Protein AF-A0A9P8XSR0-F1 (afdb_monomer_lite)

pLDDT: mean 80.83, std 19.17, range [31.14, 98.25]

InterPro 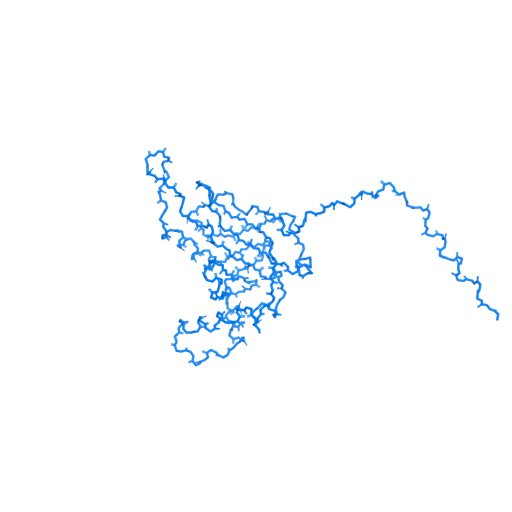domains:
  IPR007855 RNA-dependent RNA polymerase [PTHR23079] (120-205)
  IPR057596 RDRP, core domain [PF05183] (101-205)

Foldseek 3Di:
DDDPPPVPVVPPPPPPDPPVPPDPPPPPPDQQPDKDFQWFADDLPDQAAAGEDPPDDDLVVCQVQQKAWEWEFADDQQGTTIMIGIDHDDDFLLRVVDGRPQKYKYADLHPDFHPDPPCPDPVDDRDDPVSSVVSVVSCQVRAHHYNNFGWHFQAAAPVCVVRRMGMTGRDDPVVSVVSLCVSDPCVPPPDPVSSRNVSNNRRDHDD

Sequence (207 aa):
MTLRDEKSRRKVIRDHYPQSLFKAPIKMPKLGSLEFTLKDSLSLDDREWIFELEGLPSEQMLNEEKLVKSIALVTRETNQRMVLRFVTQEATRATGVHPLDKFIMLSVADFRPPPGLKSELTGTRPSTFWEHTDYVVRLLRAGVTLQGESYHFYGHSNSQLKSRTCFMFEASKDDISKMVESLGDFTKMKTVAKKAKRIGLLFSAAG

Secondary structure (DSSP, 8-state):
----SSSSTTSSSSSSS-GGG------PPPGGG-EEEEESS--TT----EE--SSPPPHHHHHHTTEEEEEEEEEETTEEEEEEEEEE----TTTTTS-GGGEEEEEEEE--PPTT--TTSSS-PPPPHHHHHHHHHHHHHH-EEETTEEEEEEE--HHHHHHTEEEEEES-HHHHHHHHHHTS--TT--SHHHHHHHHHTTSSPP-

Organism: NCBI:txid1682393

Radius of gyration: 24.13 Å; chains: 1; bounding box: 77×30×80 Å

Structure (mmCIF, N/CA/C/O backbone):
data_AF-A0A9P8XSR0-F1
#
_entry.id   AF-A0A9P8XSR0-F1
#
loop_
_atom_site.group_PDB
_atom_site.id
_atom_site.type_symbol
_atom_site.label_atom_id
_atom_site.label_alt_id
_atom_site.label_comp_id
_atom_site.label_asym_id
_atom_site.label_entity_id
_atom_site.label_seq_id
_atom_site.pdbx_PDB_ins_code
_atom_site.Cartn_x
_atom_site.Cartn_y
_atom_site.Cartn_z
_atom_site.occupancy
_atom_site.B_iso_or_equiv
_atom_site.auth_seq_id
_atom_site.auth_comp_id
_atom_site.auth_asym_id
_atom_site.auth_atom_id
_atom_site.pdbx_PDB_model_num
ATOM 1 N N . MET A 1 1 ? -51.933 4.628 -47.331 1.00 45.41 1 MET A N 1
ATOM 2 C CA . MET A 1 1 ? -52.788 5.002 -46.186 1.00 45.41 1 MET A CA 1
ATOM 3 C C . MET A 1 1 ? -52.556 3.979 -45.088 1.00 45.41 1 MET A C 1
ATOM 5 O O . MET A 1 1 ? -53.143 2.921 -45.203 1.00 45.41 1 MET A O 1
ATOM 9 N N . THR A 1 2 ? -51.682 4.262 -44.109 1.00 44.94 2 THR A N 1
ATOM 10 C CA . THR A 1 2 ? -51.584 3.542 -42.812 1.00 44.94 2 THR A CA 1
ATOM 11 C C . THR A 1 2 ? -50.437 4.113 -41.959 1.00 44.94 2 THR A C 1
ATOM 13 O O . THR A 1 2 ? -49.281 3.748 -42.113 1.00 44.94 2 THR A O 1
ATOM 16 N N . LEU A 1 3 ? -50.774 5.030 -41.045 1.00 45.62 3 LEU A N 1
ATOM 17 C CA . LEU A 1 3 ? -49.918 5.550 -39.959 1.00 45.62 3 LEU A CA 1
ATOM 18 C C . LEU A 1 3 ? -50.762 5.705 -38.673 1.00 45.62 3 LEU A C 1
ATOM 20 O O . LEU A 1 3 ? -50.708 6.724 -37.985 1.00 45.62 3 LEU A O 1
ATOM 24 N N . ARG A 1 4 ? -51.635 4.729 -38.378 1.00 48.94 4 ARG A N 1
ATOM 25 C CA . ARG A 1 4 ? -52.551 4.800 -37.220 1.00 48.94 4 ARG A CA 1
ATOM 26 C C . ARG A 1 4 ? -52.525 3.622 -36.245 1.00 48.94 4 ARG A C 1
ATOM 28 O O . ARG A 1 4 ? -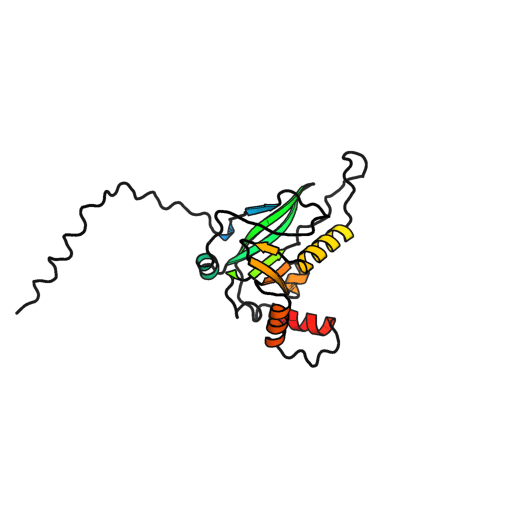53.208 3.727 -35.235 1.00 48.94 4 ARG A O 1
ATOM 35 N N . ASP A 1 5 ? -51.700 2.593 -36.444 1.00 53.56 5 ASP A N 1
ATOM 36 C CA . ASP A 1 5 ? -51.790 1.375 -35.612 1.00 53.56 5 ASP A CA 1
ATOM 37 C C . ASP A 1 5 ? -50.686 1.150 -34.564 1.00 53.56 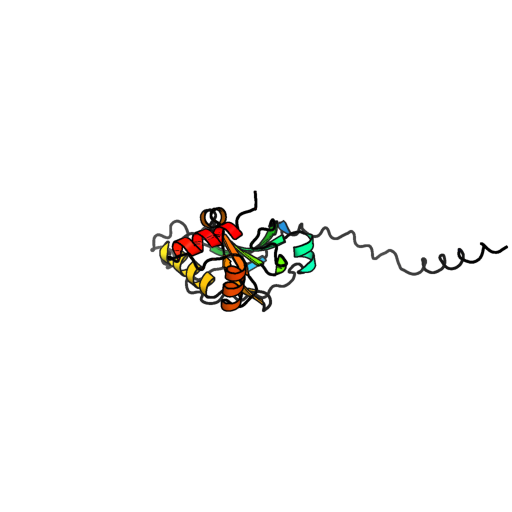5 ASP A C 1
ATOM 39 O O . ASP A 1 5 ? -50.808 0.270 -33.718 1.00 53.56 5 ASP A O 1
ATOM 43 N N . GLU A 1 6 ? -49.632 1.969 -34.503 1.00 40.69 6 GLU A N 1
ATOM 44 C CA . GLU A 1 6 ? -48.519 1.693 -33.570 1.00 40.69 6 GLU A CA 1
ATOM 45 C C . GLU A 1 6 ? -48.618 2.424 -32.217 1.00 40.69 6 GLU A C 1
ATOM 47 O O . GLU A 1 6 ? -47.967 2.056 -31.237 1.00 40.69 6 GLU A O 1
ATOM 52 N N . LYS A 1 7 ? -49.488 3.438 -32.108 1.00 44.56 7 LYS A N 1
ATOM 53 C CA . LYS A 1 7 ? -49.659 4.226 -30.871 1.00 44.56 7 LYS A CA 1
ATOM 54 C C . LYS A 1 7 ? -50.539 3.556 -29.810 1.00 44.56 7 LYS A C 1
ATOM 56 O O . LYS A 1 7 ? -50.514 3.992 -28.662 1.00 44.56 7 LYS A O 1
ATOM 61 N N . SER A 1 8 ? -51.269 2.494 -30.157 1.00 44.09 8 SER A N 1
ATOM 62 C CA . SER A 1 8 ? -52.215 1.843 -29.236 1.00 44.09 8 SER A CA 1
ATOM 63 C C . SER A 1 8 ? -51.586 0.735 -28.373 1.00 44.09 8 SER A C 1
ATOM 65 O O . SER A 1 8 ? -52.102 0.408 -27.310 1.00 44.09 8 SER A O 1
ATOM 67 N N . ARG A 1 9 ? -50.412 0.199 -28.747 1.00 44.22 9 ARG A N 1
ATOM 68 C CA . ARG A 1 9 ? -49.735 -0.868 -27.975 1.00 44.22 9 ARG A CA 1
ATOM 69 C C . ARG A 1 9 ? -48.805 -0.377 -26.862 1.00 44.22 9 ARG A C 1
ATOM 71 O O . ARG A 1 9 ? -48.438 -1.161 -25.995 1.00 44.22 9 ARG A O 1
ATOM 78 N N . ARG A 1 10 ? -48.454 0.914 -26.822 1.00 44.56 10 ARG A N 1
ATOM 79 C CA . ARG A 1 10 ? -47.583 1.484 -25.768 1.00 44.56 10 ARG A CA 1
ATOM 80 C C . ARG A 1 10 ? -48.328 1.999 -24.532 1.00 44.56 10 ARG A C 1
ATOM 82 O O . ARG A 1 10 ? -47.690 2.531 -23.630 1.00 44.56 10 ARG A O 1
ATOM 89 N N . LYS A 1 11 ? -49.656 1.851 -24.468 1.00 42.72 11 LYS A N 1
ATOM 90 C CA . LYS A 1 11 ? -50.478 2.435 -23.393 1.00 42.72 11 LYS A CA 1
ATOM 91 C C . LYS A 1 11 ? -51.052 1.429 -22.384 1.00 42.72 11 LYS A C 1
ATOM 93 O O . LYS A 1 11 ? -51.821 1.842 -21.533 1.00 42.72 11 LYS A O 1
ATOM 98 N N . VAL A 1 12 ? -50.678 0.146 -22.445 1.00 42.91 12 VAL A N 1
ATOM 99 C CA . VAL A 1 12 ? -51.285 -0.904 -21.589 1.00 42.91 12 VAL A CA 1
ATOM 100 C C . VAL A 1 12 ? -50.290 -1.559 -20.611 1.00 42.91 12 VAL A C 1
ATOM 102 O O . VAL A 1 12 ? -50.676 -2.386 -19.799 1.00 42.91 12 VAL A O 1
ATOM 105 N N . ILE A 1 13 ? -49.019 -1.140 -20.586 1.00 41.91 13 ILE A N 1
ATOM 106 C CA . ILE A 1 13 ? -48.029 -1.624 -19.599 1.00 41.91 13 ILE A CA 1
ATOM 107 C C . ILE A 1 13 ? -47.564 -0.459 -18.719 1.00 41.91 13 ILE A C 1
ATOM 109 O O . ILE A 1 13 ? -46.385 -0.118 -18.678 1.00 41.91 13 ILE A O 1
ATOM 113 N N . ARG A 1 14 ? -48.504 0.243 -18.077 1.00 39.69 14 ARG A N 1
ATOM 114 C CA . ARG A 1 14 ? -48.149 1.296 -17.108 1.00 39.69 14 ARG A CA 1
ATOM 115 C C . ARG A 1 14 ? -48.979 1.354 -15.829 1.00 39.69 14 ARG A C 1
ATOM 117 O O . ARG A 1 14 ? -48.589 2.098 -14.939 1.00 39.69 14 ARG A O 1
ATOM 124 N N . ASP A 1 15 ? -50.006 0.518 -15.678 1.00 40.28 15 ASP A N 1
ATOM 125 C CA . ASP A 1 15 ? -50.994 0.726 -14.607 1.00 40.28 15 ASP A CA 1
ATOM 126 C C . ASP A 1 15 ? -51.053 -0.361 -13.523 1.00 40.28 15 ASP A C 1
ATOM 128 O O . ASP A 1 15 ? -51.973 -0.349 -12.718 1.00 40.28 15 ASP A O 1
ATOM 132 N N . HIS A 1 16 ? -50.090 -1.285 -13.432 1.00 43.50 16 HIS A N 1
ATOM 133 C CA . HIS A 1 16 ? -50.094 -2.308 -12.368 1.00 43.50 16 HIS A CA 1
ATOM 134 C C . HIS A 1 16 ? -48.721 -2.510 -11.713 1.00 43.50 16 HIS A C 1
ATOM 136 O O . HIS A 1 16 ? -48.218 -3.626 -11.611 1.00 43.50 16 HIS A O 1
ATOM 142 N N . TYR A 1 17 ? -48.112 -1.423 -11.234 1.00 31.14 17 TYR A N 1
ATOM 143 C CA . TYR A 1 17 ? -47.080 -1.524 -10.201 1.00 31.14 17 TYR A CA 1
ATOM 144 C C . TYR A 1 17 ? -47.350 -0.477 -9.113 1.00 31.14 17 TYR A C 1
ATOM 146 O O . TYR A 1 17 ? -47.412 0.714 -9.429 1.00 31.14 17 TYR A O 1
ATOM 154 N N . PRO A 1 18 ? -47.560 -0.876 -7.847 1.00 35.50 18 PRO A N 1
ATOM 155 C CA . PRO A 1 18 ? -47.831 0.074 -6.778 1.00 35.50 18 PRO A CA 1
ATOM 156 C C . PRO A 1 18 ? -46.629 1.011 -6.593 1.00 35.50 18 PRO A C 1
ATOM 158 O O . PRO A 1 18 ? -45.509 0.575 -6.333 1.00 35.50 18 PRO A O 1
ATOM 161 N N . GLN A 1 19 ? -46.867 2.320 -6.717 1.00 43.00 19 GLN A N 1
ATOM 162 C CA . GLN A 1 19 ? -45.854 3.378 -6.580 1.00 43.00 19 GLN A CA 1
ATOM 163 C C . GLN A 1 19 ? -45.335 3.567 -5.137 1.00 43.00 19 GLN A C 1
ATOM 165 O O . GLN A 1 19 ? -44.549 4.475 -4.876 1.00 43.00 19 GLN A O 1
ATOM 170 N N . SER A 1 20 ? -45.719 2.711 -4.187 1.00 41.12 20 SER A N 1
ATOM 171 C CA . SER A 1 20 ? -45.364 2.822 -2.765 1.00 41.12 20 SER A CA 1
ATOM 172 C C . SER A 1 20 ? -43.999 2.221 -2.386 1.00 41.12 20 SER A C 1
ATOM 174 O O . SER A 1 20 ? -43.691 2.105 -1.202 1.00 41.12 20 SER A O 1
ATOM 176 N N . LEU A 1 21 ? -43.149 1.878 -3.362 1.00 41.22 21 LEU A N 1
ATOM 177 C CA . LEU A 1 21 ? -41.792 1.352 -3.137 1.00 41.22 21 LEU A CA 1
ATOM 178 C C . LEU A 1 21 ? -40.666 2.217 -3.724 1.00 41.22 21 LEU A C 1
ATOM 180 O O . LEU A 1 21 ? -39.513 1.789 -3.736 1.00 41.22 21 LEU A O 1
ATOM 184 N N . PHE A 1 22 ? -40.947 3.460 -4.125 1.00 42.72 22 PHE A N 1
ATOM 185 C CA . PHE A 1 22 ? -39.888 4.459 -4.282 1.00 42.72 22 PHE A CA 1
ATOM 186 C C . PHE A 1 22 ? -39.438 4.923 -2.895 1.00 42.72 22 PHE A C 1
ATOM 188 O O . PHE A 1 22 ? -39.791 6.002 -2.422 1.00 42.72 22 PHE A O 1
ATOM 195 N N . LYS A 1 23 ? -38.648 4.081 -2.216 1.00 45.34 23 LYS A N 1
ATOM 196 C CA . LYS A 1 23 ? -37.766 4.569 -1.155 1.00 45.34 23 LYS A CA 1
ATOM 197 C C . LYS A 1 23 ? -36.948 5.703 -1.774 1.00 45.34 23 LYS A C 1
ATOM 199 O O . LYS A 1 23 ? -36.378 5.522 -2.851 1.00 45.34 23 LYS A O 1
ATOM 204 N N . ALA A 1 24 ? -36.939 6.867 -1.122 1.00 36.44 24 ALA A N 1
ATOM 205 C CA . ALA A 1 24 ? -36.051 7.972 -1.474 1.00 36.44 24 ALA A CA 1
ATOM 206 C C . ALA A 1 24 ? -34.649 7.411 -1.770 1.00 36.44 24 ALA A C 1
ATOM 208 O O . ALA A 1 24 ? -34.251 6.474 -1.067 1.00 36.44 24 ALA A O 1
ATOM 209 N N . PRO A 1 25 ? -33.920 7.917 -2.787 1.00 37.34 25 PRO A N 1
ATOM 210 C CA . PRO A 1 25 ? -32.592 7.408 -3.092 1.00 37.34 25 PRO A CA 1
ATOM 211 C C . PRO A 1 25 ? -31.788 7.452 -1.801 1.00 37.34 25 PRO A C 1
ATOM 213 O O . PRO A 1 25 ? -31.555 8.528 -1.243 1.00 37.34 25 PRO A O 1
ATOM 216 N N . ILE A 1 26 ? -31.453 6.267 -1.280 1.00 41.56 26 ILE A N 1
ATOM 217 C CA . ILE A 1 26 ? -30.558 6.136 -0.142 1.00 41.56 26 ILE A CA 1
ATOM 218 C C . ILE A 1 26 ? -29.320 6.888 -0.591 1.00 41.56 26 ILE A C 1
ATOM 220 O O . ILE A 1 26 ? -28.698 6.515 -1.586 1.00 41.56 26 ILE A O 1
ATOM 224 N N . LYS A 1 27 ? -29.042 8.016 0.063 1.00 40.94 27 LYS A N 1
ATOM 225 C CA . LYS A 1 27 ? -27.893 8.851 -0.252 1.00 40.94 27 LYS A CA 1
ATOM 226 C C . LYS A 1 27 ? -26.678 8.018 0.126 1.00 40.94 27 LYS A C 1
ATOM 228 O O . LYS A 1 27 ? -26.264 8.027 1.282 1.00 40.94 27 LYS A O 1
ATOM 233 N N . MET A 1 28 ? -26.200 7.210 -0.819 1.00 49.94 28 MET A N 1
ATOM 234 C CA . MET A 1 28 ? -25.042 6.366 -0.601 1.00 49.94 28 MET A CA 1
ATOM 235 C C . MET A 1 28 ? -23.897 7.293 -0.192 1.00 49.94 28 MET A C 1
ATOM 237 O O . MET A 1 28 ? -23.734 8.361 -0.801 1.00 49.94 28 MET A O 1
ATOM 241 N N . PRO A 1 29 ? -23.163 6.967 0.882 1.00 60.03 29 PRO A N 1
ATOM 242 C CA . PRO A 1 29 ? -21.998 7.750 1.255 1.00 60.03 29 PRO A CA 1
ATOM 243 C C . PRO A 1 29 ? -21.086 7.873 0.033 1.00 60.03 29 PRO A C 1
ATOM 245 O O . PRO A 1 29 ? -20.926 6.917 -0.727 1.00 60.03 29 PRO A O 1
ATOM 248 N N . LYS A 1 30 ? -20.510 9.063 -0.186 1.00 76.56 30 LYS A N 1
ATOM 249 C CA . LYS A 1 30 ? -19.514 9.246 -1.251 1.00 76.56 30 LYS A CA 1
ATOM 250 C C . LYS A 1 30 ? -18.440 8.178 -1.052 1.00 76.56 30 LYS A C 1
ATOM 252 O O . LYS A 1 30 ? -17.910 8.093 0.055 1.00 76.56 30 LYS A O 1
ATOM 257 N N . LEU A 1 31 ? -18.110 7.394 -2.078 1.00 75.00 31 LEU A N 1
ATOM 258 C CA . LEU A 1 31 ? -17.194 6.256 -1.922 1.00 75.00 31 LEU A CA 1
ATOM 259 C C . LEU A 1 31 ? -15.860 6.656 -1.275 1.00 75.00 31 LEU A C 1
ATOM 261 O O . LEU A 1 31 ? -15.357 5.946 -0.414 1.00 75.00 31 LEU A O 1
ATOM 265 N N . GLY A 1 32 ? -15.336 7.841 -1.605 1.00 69.56 32 GLY A N 1
ATOM 266 C CA . GLY A 1 32 ? -14.110 8.379 -0.999 1.00 69.56 32 GLY A CA 1
ATOM 267 C C . GLY A 1 32 ? -14.195 8.709 0.502 1.00 69.56 32 GLY A C 1
ATOM 268 O O . GLY A 1 32 ? -13.186 9.056 1.104 1.00 69.56 32 GLY A O 1
ATOM 269 N N . SER A 1 33 ? -15.379 8.625 1.117 1.00 81.06 33 SER A N 1
ATOM 270 C CA . SER A 1 33 ? -15.592 8.783 2.566 1.00 81.06 33 SER A CA 1
ATOM 271 C C . SER A 1 33 ? -15.778 7.456 3.308 1.00 81.06 33 SER A C 1
ATOM 273 O O . SER A 1 33 ? -15.869 7.460 4.533 1.00 81.06 33 SER A O 1
ATOM 275 N N . LEU A 1 34 ? -15.832 6.332 2.585 1.00 89.69 34 LEU A N 1
ATOM 276 C CA . LEU A 1 34 ? -15.919 5.008 3.190 1.00 89.69 34 LEU A CA 1
ATOM 277 C C . LEU A 1 34 ? -14.575 4.626 3.822 1.00 89.69 34 LEU A C 1
ATOM 279 O O . LEU A 1 34 ? -13.518 4.729 3.195 1.00 89.69 34 LEU A O 1
ATOM 283 N N . GLU A 1 35 ? -14.639 4.150 5.062 1.00 94.00 35 GLU A N 1
ATOM 284 C CA . GLU A 1 35 ? -13.519 3.569 5.799 1.00 94.00 35 GLU A CA 1
ATOM 285 C C . GLU A 1 35 ? -13.976 2.231 6.387 1.00 94.00 35 GLU A C 1
ATOM 287 O O . GLU A 1 35 ? -15.031 2.152 7.014 1.00 94.00 35 GLU A O 1
ATOM 292 N N . PHE A 1 36 ? -13.168 1.194 6.195 1.00 95.81 36 PHE A N 1
ATOM 293 C CA . PHE A 1 36 ? -13.353 -0.124 6.790 1.00 95.81 36 PHE A CA 1
ATOM 294 C C . PHE A 1 36 ? -12.172 -0.414 7.713 1.00 95.81 36 PHE A C 1
ATOM 296 O O . PHE A 1 36 ? -11.018 -0.183 7.344 1.00 95.81 36 PHE A O 1
ATOM 303 N N . THR A 1 37 ? -12.429 -0.941 8.906 1.00 96.38 37 THR A N 1
ATOM 304 C CA . THR A 1 37 ? -11.359 -1.430 9.783 1.00 96.38 37 THR A CA 1
ATOM 305 C C . THR A 1 37 ? -10.970 -2.836 9.341 1.00 96.38 37 THR A C 1
ATOM 307 O O . THR A 1 37 ? -11.780 -3.751 9.431 1.00 96.38 37 THR A O 1
ATOM 310 N N . LEU A 1 38 ? -9.731 -3.010 8.876 1.00 96.44 38 LEU A N 1
ATOM 311 C CA . LEU A 1 38 ? -9.168 -4.326 8.549 1.00 96.44 38 LEU A CA 1
ATOM 312 C C . LEU A 1 38 ? -8.676 -5.033 9.812 1.00 96.44 38 LEU A C 1
ATOM 314 O O . LEU A 1 38 ? -8.861 -6.233 9.985 1.00 96.44 38 LEU A O 1
ATOM 318 N N . LYS A 1 39 ? -8.042 -4.271 10.708 1.00 95.62 39 LYS A N 1
ATOM 319 C CA . LYS A 1 39 ? -7.538 -4.767 11.986 1.00 95.62 39 LYS A CA 1
ATOM 320 C C . LYS A 1 39 ? -7.523 -3.641 13.006 1.00 95.62 39 LYS A C 1
ATOM 322 O O . LYS A 1 39 ? -6.880 -2.621 12.773 1.00 95.62 39 LYS A O 1
ATOM 327 N N . ASP A 1 40 ? -8.228 -3.823 14.118 1.00 92.38 40 ASP A N 1
ATOM 328 C CA . ASP A 1 40 ? -8.424 -2.766 15.121 1.00 92.38 40 ASP A CA 1
ATOM 329 C C . ASP A 1 40 ? -7.234 -2.597 16.083 1.00 92.38 40 ASP A C 1
ATOM 331 O O . ASP A 1 40 ? -7.062 -1.532 16.670 1.00 92.38 40 ASP A O 1
ATOM 335 N N . SER A 1 41 ? -6.382 -3.623 16.194 1.00 91.56 41 SER A N 1
ATOM 336 C CA . SER A 1 41 ? -5.131 -3.587 16.957 1.00 91.56 41 SER A CA 1
ATOM 337 C C . SER A 1 41 ? -4.034 -4.373 16.236 1.00 91.56 41 SER A C 1
ATOM 339 O O . SER A 1 41 ? -4.186 -5.567 15.969 1.00 91.56 41 SER A O 1
ATOM 341 N N . LEU A 1 42 ? -2.940 -3.700 15.884 1.00 91.50 42 LEU A N 1
ATOM 342 C CA . LEU A 1 42 ? -1.762 -4.295 15.258 1.00 91.50 42 LEU A CA 1
ATOM 343 C C . LEU A 1 42 ? -0.841 -4.901 16.316 1.00 91.50 42 LEU A C 1
ATOM 345 O O . LEU A 1 42 ? -0.490 -4.238 17.291 1.00 91.50 42 LEU A O 1
ATOM 349 N N . SER A 1 43 ? -0.387 -6.130 16.076 1.00 90.69 43 SER A N 1
ATOM 350 C CA . SER A 1 43 ? 0.726 -6.712 16.824 1.00 90.69 43 SER A CA 1
ATOM 351 C C . SER A 1 43 ? 1.979 -6.605 15.979 1.00 90.69 43 SER A C 1
ATOM 353 O O . SER A 1 43 ? 1.973 -6.998 14.815 1.00 90.69 43 SER A O 1
ATOM 355 N N . LEU A 1 44 ? 3.084 -6.127 16.551 1.00 89.12 44 LEU A N 1
ATOM 356 C CA . LEU A 1 44 ? 4.344 -6.076 15.812 1.00 89.12 44 LEU A CA 1
ATOM 357 C C . LEU A 1 44 ? 4.827 -7.467 15.391 1.00 89.12 44 LEU A C 1
ATOM 359 O O . LEU A 1 44 ? 5.608 -7.546 14.454 1.00 89.12 44 LEU A O 1
ATOM 363 N N . ASP A 1 45 ? 4.318 -8.545 15.984 1.00 90.81 45 ASP A N 1
ATOM 364 C CA . ASP A 1 45 ? 4.649 -9.919 15.605 1.00 90.81 45 ASP A CA 1
ATOM 365 C C . ASP A 1 45 ? 3.808 -10.486 14.451 1.00 90.81 45 ASP A C 1
ATOM 367 O O . ASP A 1 45 ? 4.057 -11.624 14.046 1.00 90.81 45 ASP A O 1
ATOM 371 N N . ASP A 1 46 ? 2.858 -9.721 13.893 1.00 92.25 46 ASP A N 1
ATOM 372 C CA . ASP A 1 46 ? 2.035 -10.180 12.766 1.00 92.25 46 ASP A CA 1
ATOM 373 C C . ASP A 1 46 ? 2.901 -10.678 11.595 1.00 92.25 46 ASP A C 1
ATOM 375 O O . ASP A 1 46 ? 3.921 -10.076 11.225 1.00 92.25 46 ASP A O 1
ATOM 379 N N . ARG A 1 47 ? 2.469 -11.796 10.999 1.00 94.31 47 ARG A N 1
ATOM 380 C CA . ARG A 1 47 ? 3.155 -12.466 9.881 1.00 94.31 47 ARG A CA 1
ATOM 381 C C . ARG A 1 47 ? 2.315 -12.577 8.614 1.00 94.31 47 ARG A C 1
ATOM 383 O O . ARG A 1 47 ? 2.884 -12.817 7.554 1.00 94.31 47 ARG A O 1
ATOM 390 N N . GLU A 1 48 ? 1.004 -12.393 8.728 1.00 95.50 48 GLU A N 1
ATOM 391 C CA . GLU A 1 48 ? 0.042 -12.563 7.643 1.00 95.50 48 GLU A CA 1
ATOM 392 C C . GLU A 1 48 ? -1.014 -11.455 7.699 1.00 95.50 48 GLU A C 1
ATOM 394 O O . GLU A 1 48 ? -1.392 -10.986 8.777 1.00 95.50 48 GLU A O 1
ATOM 399 N N . TRP A 1 49 ? -1.480 -11.038 6.522 1.00 97.75 49 TRP A N 1
ATOM 400 C CA . TRP A 1 49 ? -2.436 -9.946 6.332 1.00 97.75 49 TRP A CA 1
ATOM 401 C C . TRP A 1 49 ? -3.524 -10.408 5.368 1.00 97.75 49 TRP A C 1
ATOM 403 O O . TRP A 1 49 ? -3.466 -10.116 4.176 1.00 97.75 49 TRP A O 1
ATOM 413 N N . ILE A 1 50 ? -4.472 -11.185 5.887 1.00 97.69 50 ILE A N 1
ATOM 414 C CA . ILE A 1 50 ? -5.577 -11.780 5.131 1.00 97.69 50 ILE A CA 1
ATOM 415 C C . ILE A 1 50 ? -6.877 -11.198 5.677 1.00 97.69 50 ILE A C 1
ATOM 417 O O . ILE A 1 50 ? -7.107 -11.240 6.887 1.00 97.69 50 ILE A O 1
ATOM 421 N N . PHE A 1 51 ? -7.707 -10.639 4.799 1.00 97.12 51 PHE A N 1
ATOM 422 C CA . PHE A 1 51 ? -8.917 -9.926 5.189 1.00 97.12 51 PHE A CA 1
ATOM 423 C C . PHE A 1 51 ? -10.100 -10.283 4.296 1.00 97.12 51 PHE A C 1
ATOM 425 O O . PHE A 1 51 ? -9.994 -10.269 3.072 1.00 97.12 51 PHE A O 1
ATOM 432 N N . GLU A 1 52 ? -11.244 -10.495 4.936 1.00 95.31 52 GLU A N 1
ATOM 433 C CA . GLU A 1 52 ? -12.549 -10.628 4.296 1.00 95.31 52 GLU A CA 1
ATOM 434 C C . GLU A 1 52 ? -13.458 -9.531 4.856 1.00 95.31 52 GLU A C 1
ATOM 436 O O . GLU A 1 52 ? -13.541 -9.345 6.073 1.00 95.31 52 GLU A O 1
ATOM 441 N N . LEU A 1 53 ? -14.096 -8.763 3.977 1.00 92.38 53 LEU A N 1
ATOM 442 C CA . LEU A 1 53 ? -14.948 -7.635 4.339 1.00 92.38 53 LEU A CA 1
ATOM 443 C C . LEU A 1 53 ? -16.291 -7.712 3.619 1.00 92.38 53 LEU A C 1
ATOM 445 O O . LEU A 1 53 ? -16.372 -7.972 2.419 1.00 92.38 53 LEU A O 1
ATOM 449 N N . GLU A 1 54 ? -17.354 -7.381 4.341 1.00 90.25 54 GLU A N 1
ATOM 450 C CA . GLU A 1 54 ? -18.676 -7.190 3.755 1.00 90.25 54 GLU A CA 1
ATOM 451 C C . GLU A 1 54 ? -18.877 -5.734 3.318 1.00 90.25 54 GLU A C 1
ATOM 453 O O . GLU A 1 54 ? -18.350 -4.798 3.920 1.00 90.25 54 GLU A O 1
ATOM 458 N N . GLY A 1 55 ? -19.671 -5.528 2.265 1.00 87.75 55 GLY A N 1
ATOM 459 C CA . GLY A 1 55 ? -20.064 -4.187 1.824 1.00 87.75 55 GLY A CA 1
ATOM 460 C C . GLY A 1 55 ? -18.986 -3.401 1.073 1.00 87.75 55 GLY A C 1
ATOM 461 O O . GLY A 1 55 ? -19.111 -2.182 0.944 1.00 87.75 55 GLY A O 1
ATOM 462 N N . LEU A 1 56 ? -17.945 -4.066 0.559 1.00 89.38 56 LEU A N 1
ATOM 463 C CA . LEU A 1 56 ? -16.990 -3.421 -0.341 1.00 89.38 56 LEU A CA 1
ATOM 464 C C . LEU A 1 56 ? -17.676 -2.967 -1.644 1.00 89.38 56 LEU A C 1
ATOM 466 O O . LEU A 1 56 ? -18.522 -3.693 -2.174 1.00 89.38 56 LEU A O 1
ATOM 470 N N . PRO A 1 57 ? -17.306 -1.795 -2.195 1.00 90.06 57 PRO A N 1
ATOM 471 C CA . PRO A 1 57 ? -17.736 -1.398 -3.530 1.00 90.06 57 PRO A CA 1
ATOM 472 C C . PRO A 1 57 ? -17.313 -2.423 -4.586 1.00 90.06 57 PRO A C 1
ATOM 474 O O . PRO A 1 57 ? -16.241 -3.022 -4.481 1.00 90.06 57 PRO A O 1
ATOM 477 N N . SER A 1 58 ? -18.129 -2.589 -5.628 1.00 89.56 58 SER A N 1
ATOM 478 C CA . SER A 1 58 ? -17.789 -3.475 -6.742 1.00 89.56 58 SER A CA 1
ATOM 479 C C . SER A 1 58 ? -16.601 -2.941 -7.546 1.00 89.56 58 SER A C 1
ATOM 481 O O . SER A 1 58 ? -16.385 -1.732 -7.642 1.00 89.56 58 SER A O 1
ATOM 483 N N . GLU A 1 59 ? -15.856 -3.841 -8.187 1.00 90.94 59 GLU A N 1
ATOM 484 C CA . GLU A 1 59 ? -14.721 -3.494 -9.056 1.00 90.94 59 GLU A CA 1
ATOM 485 C C . GLU A 1 59 ? -15.126 -2.525 -10.175 1.00 90.94 59 GLU A C 1
ATOM 487 O O . GLU A 1 59 ? -14.419 -1.557 -10.456 1.00 90.94 59 GLU A O 1
ATOM 492 N N . GLN A 1 60 ? -16.307 -2.731 -10.769 1.00 89.25 60 GLN A N 1
ATOM 493 C CA . GLN A 1 60 ? -16.865 -1.831 -11.778 1.00 89.25 60 GLN A CA 1
ATOM 494 C C . GLN A 1 60 ? -17.018 -0.404 -11.234 1.00 89.25 60 GLN A C 1
ATOM 496 O O . GLN A 1 60 ? -16.576 0.548 -11.874 1.00 89.25 60 GLN A O 1
ATOM 501 N N . MET A 1 61 ? -17.578 -0.262 -10.031 1.00 88.56 61 MET A N 1
ATOM 502 C CA . MET A 1 61 ? -17.790 1.039 -9.399 1.00 88.56 61 MET A CA 1
ATOM 503 C C . MET A 1 61 ? -16.463 1.743 -9.086 1.00 88.56 61 MET A C 1
ATOM 505 O O . MET A 1 61 ? -16.348 2.951 -9.280 1.00 88.56 61 MET A O 1
ATOM 509 N N . LEU A 1 62 ? -15.443 0.998 -8.643 1.00 89.50 62 LEU A N 1
ATOM 510 C CA . LEU A 1 62 ? -14.109 1.556 -8.400 1.00 89.50 62 LEU A CA 1
ATOM 511 C C . LEU A 1 62 ? -13.484 2.111 -9.682 1.00 89.50 62 LEU A C 1
ATOM 513 O O . LEU A 1 62 ? -12.956 3.222 -9.679 1.00 89.50 62 LEU A O 1
ATOM 517 N N . ASN A 1 63 ? -13.577 1.368 -10.784 1.00 89.06 63 ASN A N 1
ATOM 518 C CA . ASN A 1 63 ? -13.022 1.790 -12.065 1.00 89.06 63 ASN A CA 1
ATOM 519 C C . ASN A 1 63 ? -13.749 3.006 -12.656 1.00 89.06 63 ASN A C 1
ATOM 521 O O . ASN A 1 63 ? -13.091 3.936 -13.124 1.00 89.06 63 ASN A O 1
ATOM 525 N N . GLU A 1 64 ? -15.085 3.028 -12.606 1.00 88.06 64 GLU A N 1
ATOM 526 C CA . GLU A 1 64 ? -15.901 4.148 -13.098 1.00 88.06 64 GLU A CA 1
ATOM 527 C C . GLU A 1 64 ? -15.598 5.454 -12.342 1.00 88.06 64 GLU A C 1
ATOM 529 O O . GLU A 1 64 ? -15.437 6.508 -12.959 1.00 88.06 64 GLU A O 1
ATOM 534 N N . GLU A 1 65 ? -15.427 5.375 -11.019 1.00 88.12 65 GLU A N 1
ATOM 535 C CA . GLU A 1 65 ? -15.122 6.519 -10.144 1.00 88.12 65 GLU A CA 1
ATOM 536 C C . GLU A 1 65 ? -13.613 6.838 -10.049 1.00 88.12 65 GLU A C 1
ATOM 538 O O . GLU A 1 65 ? -13.199 7.738 -9.312 1.00 88.12 65 GLU A O 1
ATOM 543 N N . LYS A 1 66 ? -12.764 6.111 -10.791 1.00 89.88 66 LYS A N 1
ATOM 544 C CA . LYS A 1 66 ? -11.292 6.219 -10.758 1.00 89.88 66 LYS A CA 1
ATOM 545 C C . LYS A 1 66 ? -10.697 6.079 -9.350 1.00 89.88 66 LYS A C 1
ATOM 547 O O . LYS A 1 66 ? -9.763 6.796 -8.973 1.00 89.88 66 LYS A O 1
ATOM 552 N N . LEU A 1 67 ? -11.259 5.172 -8.560 1.00 91.25 67 LEU A N 1
ATOM 553 C CA . LEU A 1 67 ? -10.855 4.898 -7.189 1.00 91.25 67 LEU A CA 1
ATOM 554 C C . LEU A 1 67 ? -9.944 3.676 -7.115 1.00 91.25 67 LEU A C 1
ATOM 556 O O . LEU A 1 67 ? -10.163 2.668 -7.779 1.00 91.25 67 LEU A O 1
ATOM 560 N N . VAL A 1 68 ? -8.959 3.751 -6.226 1.00 93.50 68 VAL A N 1
ATOM 561 C CA . VAL A 1 68 ? -8.131 2.619 -5.815 1.00 93.50 68 VAL A CA 1
ATOM 562 C C . VAL A 1 68 ? -8.352 2.330 -4.333 1.00 93.50 68 VAL A C 1
ATOM 564 O O . VAL A 1 68 ? -8.546 3.241 -3.518 1.00 93.50 68 VAL A O 1
ATOM 567 N N . LYS A 1 69 ? -8.308 1.045 -3.975 1.00 95.94 69 LYS A N 1
ATOM 568 C CA . LYS A 1 69 ? -8.289 0.582 -2.585 1.00 95.94 69 LYS A CA 1
ATOM 569 C C . LYS A 1 69 ? -7.018 1.116 -1.913 1.00 95.94 69 LYS A C 1
ATOM 571 O O . LYS A 1 69 ? -5.921 0.933 -2.429 1.00 95.94 69 LYS A O 1
ATOM 576 N N . SER A 1 70 ? -7.140 1.775 -0.767 1.00 96.62 70 SER A N 1
ATOM 577 C CA . SER A 1 70 ? -6.020 2.340 -0.011 1.00 96.62 70 SER A CA 1
ATOM 578 C C . SER A 1 70 ? -5.975 1.750 1.389 1.00 96.62 70 SER A C 1
ATOM 580 O O . SER A 1 70 ? -6.767 2.123 2.252 1.00 96.62 70 SER A O 1
ATOM 582 N N . ILE A 1 71 ? -5.006 0.879 1.637 1.00 98.06 71 ILE A N 1
ATOM 583 C CA . ILE A 1 71 ? -4.732 0.321 2.957 1.00 98.06 71 ILE A CA 1
ATOM 584 C C . ILE A 1 71 ? -3.785 1.258 3.704 1.00 98.06 71 ILE A C 1
ATOM 586 O O . ILE A 1 71 ? -2.718 1.598 3.199 1.00 98.06 71 ILE A O 1
ATOM 590 N N . ALA A 1 72 ? -4.149 1.666 4.917 1.00 97.44 72 ALA A N 1
ATOM 591 C CA . ALA A 1 72 ? -3.335 2.538 5.752 1.00 97.44 72 ALA A CA 1
ATOM 592 C C . ALA A 1 72 ? -3.064 1.920 7.127 1.00 97.44 72 ALA A C 1
ATOM 594 O O . ALA A 1 72 ? -3.993 1.511 7.825 1.00 97.44 72 ALA A O 1
ATOM 595 N N . LEU A 1 73 ? -1.792 1.916 7.530 1.00 96.88 73 LEU A N 1
ATOM 596 C CA . LEU A 1 73 ? -1.382 1.677 8.914 1.00 96.88 73 LEU A CA 1
ATOM 597 C C . LEU A 1 73 ? -1.408 3.011 9.670 1.00 96.88 73 LEU A C 1
ATOM 599 O O . LEU A 1 73 ? -0.737 3.968 9.271 1.00 96.88 73 LEU A O 1
ATOM 603 N N . VAL A 1 74 ? -2.186 3.080 10.748 1.00 94.44 74 VAL A N 1
ATOM 604 C CA . VAL A 1 74 ? -2.471 4.322 11.475 1.00 94.44 74 VAL A CA 1
ATOM 605 C C . VAL A 1 74 ? -2.181 4.135 12.958 1.00 94.44 74 VAL A C 1
ATOM 607 O O . VAL A 1 74 ? -2.783 3.272 13.593 1.00 94.44 74 VAL A O 1
ATOM 610 N N . THR A 1 75 ? -1.324 4.985 13.524 1.00 90.81 75 THR A N 1
ATOM 611 C CA . THR A 1 75 ? -1.171 5.140 14.976 1.00 90.81 75 THR A CA 1
ATOM 612 C C . THR A 1 75 ? -2.025 6.315 15.457 1.00 90.81 75 THR A C 1
ATOM 614 O O . THR A 1 75 ? -1.866 7.437 14.976 1.00 90.81 75 THR A O 1
ATOM 617 N N . ARG A 1 76 ? -2.917 6.085 16.423 1.00 86.69 76 ARG A N 1
ATOM 618 C CA . ARG A 1 76 ? -3.634 7.129 17.169 1.00 86.69 76 ARG A CA 1
ATOM 619 C C . ARG A 1 76 ? -3.427 6.899 18.655 1.00 86.69 76 ARG A C 1
ATOM 621 O O . ARG A 1 76 ? -3.857 5.876 19.175 1.00 86.69 76 ARG A O 1
ATOM 628 N N . GLU A 1 77 ? -2.785 7.857 19.319 1.00 83.94 77 GLU A N 1
ATOM 629 C CA . GLU A 1 77 ? -2.398 7.739 20.729 1.00 83.94 77 GLU A CA 1
ATOM 630 C C . GLU A 1 77 ? -1.581 6.457 20.958 1.00 83.94 77 GLU A C 1
ATOM 632 O O . GLU A 1 77 ? -0.467 6.344 20.445 1.00 83.94 77 GLU A O 1
ATOM 637 N N . THR A 1 78 ? -2.140 5.486 21.679 1.00 81.56 78 THR A N 1
ATOM 638 C CA . THR A 1 78 ? -1.540 4.176 21.944 1.00 81.56 78 THR A CA 1
ATOM 639 C C . THR A 1 78 ? -2.043 3.075 21.017 1.00 81.56 78 THR A C 1
ATOM 641 O O . THR A 1 78 ? -1.424 2.014 20.965 1.00 81.56 78 THR A O 1
ATOM 644 N N . ASN A 1 79 ? -3.123 3.308 20.264 1.00 86.38 79 ASN A N 1
ATOM 645 C CA . ASN A 1 79 ? -3.704 2.300 19.390 1.00 86.38 79 ASN A CA 1
ATOM 646 C C . ASN A 1 79 ? -3.115 2.373 17.976 1.00 86.38 79 ASN A C 1
ATOM 648 O O . ASN A 1 79 ? -3.019 3.438 17.361 1.00 86.38 79 ASN A O 1
ATOM 652 N N . GLN A 1 80 ? -2.753 1.214 17.441 1.00 92.31 80 GLN A N 1
ATOM 653 C CA . GLN A 1 80 ? -2.276 1.046 16.080 1.00 92.31 80 GLN A CA 1
ATOM 654 C C . GLN A 1 80 ? -3.239 0.139 15.345 1.00 92.31 80 GLN A C 1
ATOM 656 O O . GLN A 1 80 ? -3.487 -0.976 15.784 1.00 92.31 80 GLN A O 1
ATOM 661 N N . ARG A 1 81 ? -3.761 0.606 14.215 1.00 95.12 81 ARG A N 1
ATOM 662 C CA . ARG A 1 81 ? -4.787 -0.106 13.454 1.00 95.12 81 ARG A CA 1
ATOM 663 C C . ARG A 1 81 ? -4.512 -0.064 11.961 1.00 95.12 81 ARG A C 1
ATOM 665 O O . ARG A 1 81 ? -3.764 0.785 11.471 1.00 95.12 81 ARG A O 1
ATOM 672 N N . MET A 1 82 ? -5.159 -0.967 11.243 1.00 97.44 82 MET A N 1
ATOM 673 C CA . MET A 1 82 ? -5.129 -1.058 9.791 1.00 97.44 82 MET A CA 1
ATOM 674 C C . MET A 1 82 ? -6.522 -0.780 9.253 1.00 97.44 82 MET A C 1
ATOM 676 O O . MET A 1 82 ? -7.499 -1.399 9.677 1.00 97.44 82 MET A O 1
ATOM 680 N N . VAL A 1 83 ? -6.611 0.164 8.325 1.00 97.31 83 VAL A N 1
ATOM 681 C CA . VAL A 1 83 ? -7.880 0.580 7.725 1.00 97.31 83 VAL A CA 1
ATOM 682 C C . VAL A 1 83 ? -7.793 0.542 6.209 1.00 97.31 83 VAL A C 1
ATOM 684 O O . VAL A 1 83 ? -6.733 0.789 5.636 1.00 97.31 83 VAL A O 1
ATOM 687 N N . LE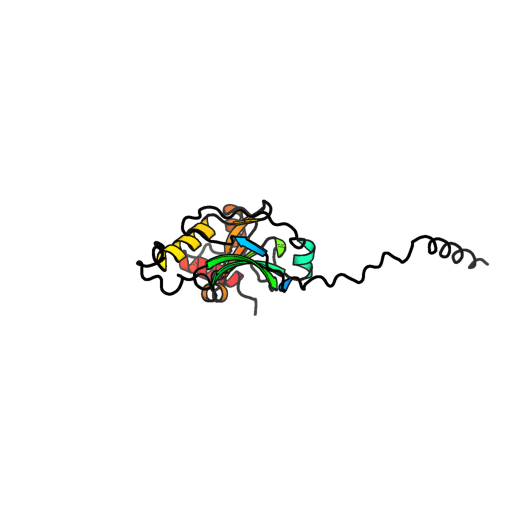U A 1 84 ? -8.917 0.259 5.566 1.00 97.38 84 LEU A N 1
ATOM 688 C CA . LEU A 1 84 ? -9.115 0.349 4.129 1.00 97.38 84 LEU A CA 1
ATOM 689 C C . LEU A 1 84 ? -9.971 1.579 3.820 1.00 97.38 84 LEU A C 1
ATOM 691 O O . LEU A 1 84 ? -11.020 1.791 4.423 1.00 97.38 84 LEU A O 1
ATOM 695 N N . ARG A 1 85 ? -9.513 2.383 2.866 1.00 95.50 85 ARG A N 1
ATOM 696 C CA . ARG A 1 85 ? -10.187 3.572 2.332 1.00 95.50 85 ARG A CA 1
ATOM 697 C C . ARG A 1 85 ? -10.192 3.514 0.809 1.00 95.50 85 ARG A C 1
ATOM 699 O O . ARG A 1 85 ? -9.547 2.647 0.223 1.00 95.50 85 ARG A O 1
ATOM 706 N N . PHE A 1 86 ? -10.843 4.477 0.168 1.00 93.88 86 PHE A N 1
ATOM 707 C CA . PHE A 1 86 ? -10.848 4.615 -1.288 1.00 93.88 86 PHE A CA 1
ATOM 708 C C . PHE A 1 86 ? -10.341 5.995 -1.664 1.00 93.88 86 PHE A C 1
ATOM 710 O O . PHE A 1 86 ? -10.818 7.001 -1.140 1.00 93.88 86 PHE A O 1
ATOM 717 N N . VAL A 1 87 ? -9.354 6.043 -2.553 1.00 91.81 87 VAL A N 1
ATOM 718 C CA . VAL A 1 87 ? -8.738 7.300 -2.985 1.00 91.81 87 VAL A CA 1
ATOM 719 C C . VAL A 1 87 ? -8.785 7.402 -4.496 1.00 91.81 87 VAL A C 1
ATOM 721 O O . VAL A 1 87 ? -8.621 6.403 -5.194 1.00 91.81 87 VAL A O 1
ATOM 724 N N . THR A 1 88 ? -9.007 8.608 -5.005 1.00 90.12 88 THR A N 1
ATOM 725 C CA . THR A 1 88 ? -8.910 8.864 -6.441 1.00 90.12 88 THR A CA 1
ATOM 726 C C . THR A 1 88 ? -7.459 8.749 -6.874 1.00 90.12 88 THR A C 1
ATOM 728 O O . THR A 1 88 ? -6.570 9.289 -6.213 1.00 90.12 88 THR A O 1
ATOM 731 N N . GLN A 1 89 ? -7.229 8.066 -7.991 1.00 85.06 89 GLN A N 1
ATOM 732 C CA . GLN A 1 89 ? -5.894 7.872 -8.531 1.00 85.06 89 GLN A CA 1
ATOM 733 C C . GLN A 1 89 ? -5.863 8.198 -10.021 1.00 85.06 89 GLN A C 1
ATOM 735 O O . GLN A 1 89 ? -6.635 7.665 -10.816 1.00 85.06 89 GLN A O 1
ATOM 740 N N . GLU A 1 90 ? -4.924 9.056 -10.411 1.00 82.44 90 GLU A N 1
ATOM 741 C CA . GLU A 1 90 ? -4.625 9.285 -11.821 1.00 82.44 90 GLU A CA 1
ATOM 742 C C . GLU A 1 90 ? -3.795 8.127 -12.386 1.00 82.44 90 GLU A C 1
ATOM 744 O O . GLU A 1 90 ? -2.892 7.589 -11.728 1.00 82.44 90 GLU A O 1
ATOM 749 N N . ALA A 1 91 ? -4.106 7.740 -13.622 1.00 81.56 91 ALA A N 1
ATOM 750 C CA . ALA A 1 91 ? -3.372 6.706 -14.330 1.00 81.56 91 ALA A CA 1
ATOM 751 C C . ALA A 1 91 ? -1.941 7.180 -14.633 1.00 81.56 91 ALA A C 1
ATOM 753 O O . ALA A 1 91 ? -1.717 8.266 -15.164 1.00 81.56 91 ALA A O 1
ATOM 754 N N . THR A 1 92 ? -0.962 6.341 -14.310 1.00 84.12 92 THR A N 1
ATOM 755 C CA . THR A 1 92 ? 0.457 6.543 -14.637 1.00 84.12 92 THR A CA 1
ATOM 756 C C . THR A 1 92 ? 0.870 5.561 -15.727 1.00 84.12 92 THR A C 1
ATOM 758 O O . THR A 1 92 ? 0.097 4.683 -16.095 1.00 84.12 92 THR A O 1
ATOM 761 N N . ARG A 1 93 ? 2.109 5.628 -16.224 1.00 82.62 93 ARG A N 1
ATOM 762 C CA . ARG A 1 93 ? 2.595 4.608 -17.175 1.00 82.62 93 ARG A CA 1
ATOM 763 C C . ARG A 1 93 ? 2.613 3.205 -16.567 1.00 82.62 93 ARG A C 1
ATOM 765 O O . ARG A 1 93 ? 2.389 2.240 -17.283 1.00 82.62 93 ARG A O 1
ATOM 772 N N . ALA A 1 94 ? 2.864 3.100 -15.262 1.00 82.00 94 ALA A N 1
ATOM 773 C CA . ALA A 1 94 ? 2.874 1.825 -14.554 1.00 82.00 94 ALA A CA 1
ATOM 774 C C . ALA A 1 94 ? 1.473 1.307 -14.199 1.00 82.00 94 ALA A C 1
ATOM 776 O O . ALA A 1 94 ? 1.302 0.100 -14.065 1.00 82.00 94 ALA A O 1
ATOM 777 N N . THR A 1 95 ? 0.488 2.193 -14.019 1.00 84.56 95 THR A N 1
ATOM 778 C CA . THR A 1 95 ? -0.860 1.810 -13.557 1.00 84.56 95 THR A CA 1
ATOM 779 C C . THR A 1 95 ? -1.927 1.876 -14.646 1.00 84.56 95 THR A C 1
ATOM 781 O O . THR A 1 95 ? -2.919 1.174 -14.554 1.00 84.56 95 THR A O 1
ATOM 784 N N . GLY A 1 96 ? -1.729 2.663 -15.704 1.00 84.38 96 GLY A N 1
ATOM 785 C CA . GLY A 1 96 ? -2.714 2.883 -16.770 1.00 84.38 96 GLY A CA 1
ATOM 786 C C . GLY A 1 96 ? -2.871 1.728 -17.760 1.00 84.38 96 GLY A C 1
ATOM 787 O O . GLY A 1 96 ? -3.742 1.783 -18.620 1.00 84.38 96 GLY A O 1
ATOM 788 N N . VAL A 1 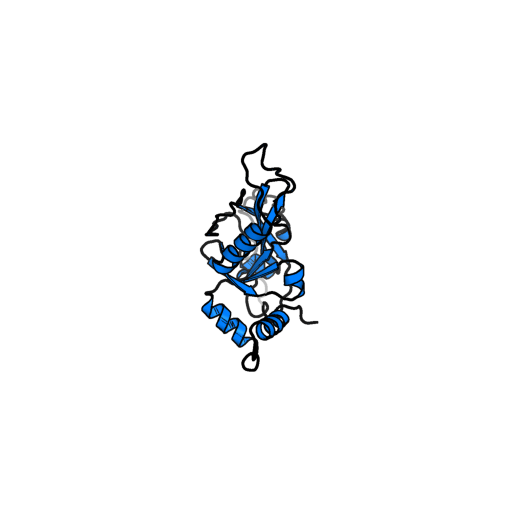97 ? -2.033 0.695 -17.652 1.00 85.00 97 VAL A N 1
ATOM 789 C CA . VAL A 1 97 ? -2.119 -0.536 -18.454 1.00 85.00 97 VAL A CA 1
ATOM 790 C C . VAL A 1 97 ? -3.087 -1.568 -17.863 1.00 85.00 97 VAL A C 1
ATOM 792 O O . VAL A 1 97 ? -3.442 -2.524 -18.549 1.00 85.00 97 VAL A O 1
ATOM 795 N N . HIS A 1 98 ? -3.534 -1.374 -16.618 1.00 89.81 98 HIS A N 1
ATOM 796 C CA . HIS A 1 98 ? -4.438 -2.283 -15.918 1.00 89.81 98 HIS A CA 1
ATOM 797 C C . HIS A 1 98 ? -5.604 -1.519 -15.266 1.00 89.81 98 HIS A C 1
ATOM 799 O O . HIS A 1 98 ? -5.460 -0.337 -14.947 1.00 89.81 98 HIS A O 1
ATOM 805 N N . PRO A 1 99 ? -6.755 -2.178 -15.050 1.00 91.12 99 PRO A N 1
ATOM 806 C CA . PRO A 1 99 ? -7.847 -1.634 -14.244 1.00 91.12 99 PRO A CA 1
ATOM 807 C C . PRO A 1 99 ? -7.399 -1.248 -12.823 1.00 91.12 99 PRO A C 1
ATOM 809 O O . PRO A 1 99 ? -6.498 -1.871 -12.259 1.00 91.12 99 PRO A O 1
ATOM 812 N N . LEU A 1 100 ? -8.025 -0.225 -12.232 1.00 90.00 100 LEU A N 1
ATOM 813 C CA . LEU A 1 100 ? -7.647 0.306 -10.915 1.00 90.00 100 LEU A CA 1
ATOM 814 C C . LEU A 1 100 ? -8.035 -0.620 -9.757 1.00 90.00 100 LEU A C 1
ATOM 816 O O . LEU A 1 100 ? -7.385 -0.584 -8.713 1.00 90.00 100 LEU A O 1
ATOM 820 N N . ASP A 1 101 ? -9.049 -1.470 -9.933 1.00 91.62 101 ASP A N 1
ATOM 821 C CA . ASP A 1 101 ? -9.485 -2.440 -8.921 1.00 91.62 101 ASP A CA 1
ATOM 822 C C . ASP A 1 101 ? -8.409 -3.483 -8.575 1.00 91.62 101 ASP A C 1
ATOM 824 O O . ASP A 1 101 ? -8.387 -3.962 -7.435 1.00 91.62 101 ASP A O 1
ATOM 828 N N . LYS A 1 102 ? -7.488 -3.751 -9.513 1.00 95.19 102 LYS A N 1
ATOM 829 C CA . LYS A 1 102 ? -6.337 -4.659 -9.364 1.00 95.19 102 LYS A CA 1
ATOM 830 C C . LYS A 1 102 ? -5.183 -4.068 -8.562 1.00 95.19 102 LYS A C 1
ATOM 832 O O . LYS A 1 102 ? -4.199 -4.758 -8.287 1.00 95.19 102 LYS A O 1
ATOM 837 N N . PHE A 1 103 ? -5.284 -2.800 -8.171 1.00 95.62 103 PHE A N 1
ATOM 838 C CA . PHE A 1 103 ? -4.282 -2.135 -7.353 1.00 95.62 103 PHE A CA 1
ATOM 839 C C . PHE A 1 103 ? -4.767 -1.928 -5.919 1.00 95.62 103 PHE A C 1
ATOM 841 O O . PHE A 1 103 ? -5.925 -1.608 -5.648 1.00 95.62 103 PHE A O 1
ATOM 848 N N . ILE A 1 104 ? -3.813 -2.014 -4.997 1.00 96.81 104 ILE A N 1
ATOM 849 C CA . ILE A 1 104 ? -3.933 -1.463 -3.650 1.00 96.81 104 ILE A CA 1
ATOM 850 C C . ILE A 1 104 ? -2.835 -0.424 -3.470 1.00 96.81 104 ILE A C 1
ATOM 852 O O . ILE A 1 104 ? -1.669 -0.673 -3.763 1.00 96.81 104 ILE A O 1
ATOM 856 N N . MET A 1 105 ? -3.181 0.743 -2.942 1.00 96.44 105 MET A N 1
ATOM 857 C CA . MET A 1 105 ? -2.198 1.675 -2.414 1.00 96.44 105 MET A CA 1
ATOM 858 C C . MET A 1 105 ? -1.971 1.378 -0.932 1.00 96.44 105 MET A C 1
ATOM 860 O O . MET A 1 105 ? -2.895 1.461 -0.128 1.00 96.44 105 MET A O 1
ATOM 864 N N . LEU A 1 106 ? -0.740 1.054 -0.553 1.00 97.88 106 LEU A N 1
ATOM 865 C CA . LEU A 1 106 ? -0.353 0.929 0.847 1.00 97.88 106 LEU A CA 1
ATOM 866 C C . LEU A 1 106 ? 0.217 2.260 1.337 1.00 97.88 106 LEU A C 1
ATOM 868 O O . LEU A 1 106 ? 1.147 2.795 0.733 1.00 97.88 106 LEU A O 1
ATOM 872 N N . SER A 1 107 ? -0.294 2.761 2.459 1.00 97.31 107 SER A N 1
ATOM 873 C CA . SER A 1 107 ? 0.218 3.930 3.169 1.00 97.31 107 SER A CA 1
ATOM 874 C C . SER A 1 107 ? 0.691 3.555 4.567 1.00 97.31 107 SER A C 1
ATOM 876 O O . SER A 1 107 ? -0.050 2.995 5.373 1.00 97.31 107 SER A O 1
ATOM 878 N N . VAL A 1 108 ? 1.931 3.920 4.882 1.00 95.81 108 VAL A N 1
ATOM 879 C CA . VAL A 1 108 ? 2.500 3.800 6.236 1.00 95.81 108 VAL A CA 1
ATOM 880 C C . VAL A 1 108 ? 2.908 5.172 6.781 1.00 95.81 108 VAL A C 1
ATOM 882 O O . VAL A 1 108 ? 3.750 5.295 7.677 1.00 95.81 108 VAL A O 1
ATOM 885 N N . ALA A 1 109 ? 2.314 6.229 6.217 1.00 92.69 109 ALA A N 1
ATOM 886 C CA . ALA A 1 109 ? 2.575 7.619 6.564 1.00 92.69 109 ALA A CA 1
ATOM 887 C C . ALA A 1 109 ? 2.279 7.920 8.035 1.00 92.69 109 ALA A C 1
ATOM 889 O O . ALA A 1 109 ? 3.057 8.650 8.640 1.00 92.69 109 ALA A O 1
ATOM 890 N N . ASP A 1 110 ? 1.278 7.268 8.628 1.00 91.94 110 ASP A N 1
ATOM 891 C CA . ASP A 1 110 ? 0.841 7.498 10.013 1.00 91.94 110 ASP A CA 1
ATOM 892 C C . ASP A 1 110 ? 1.248 6.368 10.971 1.00 91.94 110 ASP A C 1
ATOM 894 O O . ASP A 1 110 ? 0.893 6.383 12.148 1.00 91.94 110 ASP A O 1
ATOM 898 N N . PHE A 1 111 ? 2.025 5.391 10.495 1.00 91.81 111 PHE A N 1
ATOM 899 C CA . PHE A 1 111 ? 2.519 4.294 11.322 1.00 91.81 111 PHE A CA 1
ATOM 900 C C . PHE A 1 111 ? 3.819 4.696 12.010 1.00 91.81 111 PHE A C 1
ATOM 902 O O . PHE A 1 111 ? 4.886 4.800 11.386 1.00 91.81 111 PHE A O 1
ATOM 909 N N . ARG A 1 112 ? 3.706 5.028 13.292 1.00 86.69 112 ARG A N 1
ATOM 910 C CA . ARG A 1 112 ? 4.806 5.484 14.147 1.00 86.69 112 ARG A CA 1
ATOM 911 C C . ARG A 1 112 ? 4.742 4.789 15.504 1.00 86.69 112 ARG A C 1
ATOM 913 O O . ARG A 1 112 ? 3.633 4.467 15.938 1.00 86.69 112 ARG A O 1
ATOM 920 N N . PRO A 1 113 ? 5.885 4.626 16.193 1.00 83.38 113 PRO A N 1
ATOM 921 C CA . PRO A 1 113 ? 5.891 4.276 17.606 1.00 83.38 113 PRO A CA 1
ATOM 922 C C . PRO A 1 113 ? 4.929 5.174 18.398 1.00 83.38 113 PRO A C 1
ATOM 924 O O . PRO A 1 113 ? 4.976 6.394 18.204 1.00 83.38 113 PRO A O 1
ATOM 927 N N . PRO A 1 114 ? 4.074 4.616 19.270 1.00 79.31 114 PRO A N 1
ATOM 928 C CA . PRO A 1 114 ? 3.237 5.418 20.146 1.00 79.31 114 PRO A CA 1
ATOM 929 C C . PRO A 1 114 ? 4.100 6.345 21.013 1.00 79.31 114 PRO A C 1
ATOM 931 O O . PRO A 1 114 ? 5.143 5.915 21.520 1.00 79.31 114 PRO A O 1
ATOM 934 N N . PRO A 1 115 ? 3.710 7.616 21.195 1.00 66.94 115 PRO A N 1
ATOM 935 C CA . PRO A 1 115 ? 4.450 8.527 22.049 1.00 66.94 115 PRO A CA 1
ATOM 936 C C . PRO A 1 115 ? 4.405 8.053 23.510 1.00 66.94 115 PRO A C 1
ATOM 938 O O . PRO A 1 115 ? 3.340 7.914 24.099 1.00 66.94 115 PRO A O 1
ATOM 941 N N . GLY A 1 116 ? 5.579 7.863 24.119 1.00 59.88 116 GLY A N 1
ATOM 942 C CA . GLY A 1 116 ? 5.728 8.004 25.568 1.00 59.88 116 GLY A CA 1
ATOM 943 C C . GLY A 1 116 ? 5.339 6.835 26.477 1.00 59.88 116 GLY A C 1
ATOM 944 O O . GLY A 1 116 ? 5.096 7.095 27.654 1.00 59.88 116 GLY A O 1
ATOM 945 N N . LEU A 1 117 ? 5.383 5.567 26.048 1.00 49.78 117 LEU A N 1
ATOM 946 C CA . LEU A 1 117 ? 5.487 4.487 27.041 1.00 49.78 117 LEU A CA 1
ATOM 947 C C . LEU A 1 117 ? 6.897 4.474 27.645 1.00 49.78 117 LEU A C 1
ATOM 949 O O . LEU A 1 117 ? 7.796 3.757 27.205 1.00 49.78 117 LEU A O 1
ATOM 953 N N . LYS A 1 118 ? 7.099 5.286 28.687 1.00 48.06 118 LYS A N 1
ATOM 954 C CA . LYS A 1 118 ? 8.083 4.936 29.711 1.00 48.06 118 LYS A CA 1
ATOM 955 C C . LYS A 1 118 ? 7.635 3.587 30.268 1.00 48.06 118 LYS A C 1
ATOM 957 O O . LYS A 1 118 ? 6.503 3.454 30.718 1.00 48.06 118 LYS A O 1
ATOM 962 N N . SER A 1 119 ? 8.521 2.608 30.156 1.00 49.16 119 SER A N 1
ATOM 963 C CA . SER A 1 119 ? 8.355 1.163 30.347 1.00 49.16 119 SER A CA 1
ATOM 964 C C . SER A 1 119 ? 7.704 0.676 31.663 1.00 49.16 119 SER A C 1
ATOM 966 O O . SER A 1 119 ? 7.712 -0.525 31.913 1.00 49.16 119 SER A O 1
ATOM 968 N N . GLU A 1 120 ? 7.166 1.543 32.523 1.00 46.81 120 GLU A N 1
ATOM 969 C CA . GLU A 1 120 ? 6.910 1.219 33.934 1.00 46.81 120 GLU A CA 1
ATOM 970 C C . GLU A 1 120 ? 5.429 1.100 34.333 1.00 46.81 120 GLU A C 1
ATOM 972 O O . GLU A 1 120 ? 5.150 0.461 35.340 1.00 46.81 120 GLU A O 1
ATOM 977 N N . LEU A 1 121 ? 4.462 1.637 33.573 1.00 48.31 121 LEU A N 1
ATOM 978 C CA . LEU A 1 121 ? 3.062 1.716 34.050 1.00 48.31 121 LEU A CA 1
ATOM 979 C C . LEU A 1 121 ? 2.065 0.755 33.380 1.00 48.31 121 LEU A C 1
ATOM 981 O O . LEU A 1 121 ? 0.987 0.543 33.925 1.00 48.31 121 LEU A O 1
ATOM 985 N N . THR A 1 122 ? 2.389 0.153 32.231 1.00 42.59 122 THR A N 1
ATOM 986 C CA . THR A 1 122 ? 1.412 -0.654 31.462 1.00 42.59 122 THR A CA 1
ATOM 987 C C . THR A 1 122 ? 1.943 -1.997 30.954 1.00 42.59 122 THR A C 1
ATOM 989 O O . THR A 1 122 ? 1.275 -2.649 30.153 1.00 42.59 122 THR A O 1
ATOM 992 N N . GLY A 1 123 ? 3.148 -2.420 31.360 1.00 45.06 123 GLY A N 1
ATOM 993 C CA . GLY A 1 123 ? 3.754 -3.692 30.922 1.00 45.06 123 GLY A CA 1
ATOM 994 C C . GLY A 1 123 ? 3.972 -3.818 29.404 1.00 45.06 123 GLY A C 1
ATOM 995 O O . GLY A 1 123 ? 4.349 -4.878 28.913 1.00 45.06 123 GLY A O 1
ATOM 996 N N . THR A 1 124 ? 3.737 -2.749 28.644 1.00 46.19 124 THR A N 1
ATOM 997 C CA . THR A 1 124 ? 3.847 -2.716 27.187 1.00 46.19 124 THR A CA 1
ATOM 998 C C . THR A 1 124 ? 5.220 -2.150 26.840 1.00 46.19 124 THR A C 1
ATOM 1000 O O . THR A 1 124 ? 5.561 -1.015 27.167 1.00 46.19 124 THR A O 1
ATOM 1003 N N . ARG A 1 125 ? 6.071 -2.983 26.241 1.00 53.91 125 ARG A N 1
ATOM 1004 C CA . ARG A 1 125 ? 7.432 -2.603 25.851 1.00 53.91 125 ARG A CA 1
ATOM 1005 C C . ARG A 1 125 ? 7.372 -1.430 24.856 1.00 53.91 125 ARG A C 1
ATOM 1007 O O . ARG A 1 125 ? 6.603 -1.513 23.897 1.00 53.91 125 ARG A O 1
ATOM 1014 N N . PRO A 1 126 ? 8.166 -0.357 25.026 1.00 56.00 126 PRO A N 1
ATOM 1015 C CA . PRO A 1 126 ? 8.235 0.702 24.026 1.00 56.00 126 PRO A CA 1
ATOM 1016 C C . PRO A 1 126 ? 8.729 0.129 22.694 1.00 56.00 126 PRO A C 1
ATOM 1018 O O . PRO A 1 126 ? 9.848 -0.377 22.608 1.00 56.00 126 PRO A O 1
ATOM 1021 N N . SER A 1 127 ? 7.892 0.203 21.658 1.00 63.44 127 SER A N 1
ATOM 1022 C CA . SER A 1 127 ? 8.271 -0.213 20.308 1.00 63.44 127 SER A CA 1
ATOM 1023 C C . SER A 1 127 ? 9.268 0.776 19.703 1.00 63.44 127 SER A C 1
ATOM 1025 O O . SER A 1 127 ? 9.038 1.986 19.710 1.00 63.44 127 SER A O 1
ATOM 1027 N N . THR A 1 128 ? 10.352 0.275 19.137 1.00 75.25 128 THR A N 1
ATOM 1028 C CA . THR A 1 128 ? 11.401 1.035 18.461 1.00 75.25 128 THR A CA 1
ATOM 1029 C C . THR A 1 128 ? 11.030 1.334 17.009 1.00 75.25 128 THR A C 1
ATOM 1031 O O . THR A 1 128 ? 10.285 0.598 16.364 1.00 75.25 128 THR A O 1
ATOM 1034 N N . PHE A 1 129 ? 11.611 2.391 16.434 1.00 80.31 129 PHE A N 1
ATOM 1035 C CA . PHE A 1 129 ? 11.495 2.686 14.998 1.00 80.31 129 PHE A CA 1
ATOM 1036 C C . PHE A 1 129 ? 11.890 1.491 14.103 1.00 80.31 129 PHE A C 1
ATOM 1038 O O . PHE A 1 129 ? 11.328 1.304 13.020 1.00 80.31 129 PHE A O 1
ATOM 1045 N N . TRP A 1 130 ? 12.831 0.665 14.567 1.00 83.06 130 TRP A N 1
ATOM 1046 C CA . TRP A 1 130 ? 13.279 -0.538 13.873 1.00 83.06 130 TRP A CA 1
ATOM 1047 C C . TRP A 1 130 ? 12.200 -1.612 13.808 1.00 83.06 130 TRP A C 1
ATOM 1049 O O . TRP A 1 130 ? 11.988 -2.161 12.735 1.00 83.06 130 TRP A O 1
ATOM 1059 N N . GLU A 1 131 ? 11.471 -1.860 14.897 1.00 86.38 131 GLU A N 1
ATOM 1060 C CA . GLU A 1 131 ? 10.378 -2.844 14.911 1.00 86.38 131 GLU A CA 1
ATOM 1061 C C . GLU A 1 131 ? 9.230 -2.421 13.982 1.00 86.38 131 GLU A C 1
ATOM 1063 O O . GLU A 1 131 ? 8.678 -3.250 13.262 1.00 86.38 131 GLU A O 1
ATOM 1068 N N . HIS A 1 132 ? 8.933 -1.119 13.906 1.00 89.31 132 HIS A N 1
ATOM 1069 C CA . HIS A 1 132 ? 7.978 -0.568 12.932 1.00 89.31 132 HIS A CA 1
ATOM 1070 C C . HIS A 1 132 ? 8.449 -0.742 11.488 1.00 89.31 132 HIS A C 1
ATOM 1072 O O . HIS A 1 132 ? 7.666 -1.083 10.603 1.00 89.31 132 HIS A O 1
ATOM 1078 N N . THR A 1 133 ? 9.736 -0.510 11.239 1.00 90.50 133 THR A N 1
ATOM 1079 C CA . THR A 1 133 ? 10.330 -0.707 9.912 1.00 90.50 133 THR A CA 1
ATOM 1080 C C . THR A 1 133 ? 10.295 -2.180 9.518 1.00 90.50 133 THR A C 1
ATOM 1082 O O . THR A 1 133 ? 9.899 -2.506 8.402 1.00 90.50 133 THR A O 1
ATOM 1085 N N . ASP A 1 134 ? 10.655 -3.070 10.439 1.00 93.06 134 ASP A N 1
ATOM 1086 C CA . ASP A 1 134 ? 10.653 -4.513 10.226 1.00 93.06 134 ASP A CA 1
ATOM 1087 C C . ASP A 1 134 ? 9.235 -5.051 9.984 1.00 93.06 134 ASP A C 1
ATOM 1089 O O . ASP A 1 134 ? 9.031 -5.842 9.064 1.00 93.06 134 ASP A O 1
ATOM 1093 N N . TYR A 1 135 ? 8.231 -4.537 10.704 1.00 94.94 135 TYR A N 1
ATOM 1094 C CA . TYR A 1 135 ? 6.821 -4.828 10.435 1.00 94.94 135 TYR A CA 1
ATOM 1095 C C . TYR A 1 135 ? 6.434 -4.491 8.992 1.00 94.94 135 TYR A C 1
ATOM 1097 O O . TYR A 1 135 ? 5.897 -5.334 8.275 1.00 94.94 135 TYR A O 1
ATOM 1105 N N . VAL A 1 136 ? 6.752 -3.275 8.531 1.00 95.19 136 VAL A N 1
ATOM 1106 C CA . VAL A 1 136 ? 6.445 -2.846 7.157 1.00 95.19 136 VAL A CA 1
ATOM 1107 C C . VAL A 1 136 ? 7.194 -3.699 6.133 1.00 95.19 136 VAL A C 1
ATOM 1109 O O . VAL A 1 136 ? 6.624 -4.066 5.110 1.00 95.19 136 VAL A O 1
ATOM 1112 N N . VAL A 1 137 ? 8.452 -4.059 6.401 1.00 94.88 137 VAL A N 1
ATOM 1113 C CA . VAL A 1 137 ? 9.229 -4.949 5.526 1.00 94.88 137 VAL A CA 1
ATOM 1114 C C . VAL A 1 137 ? 8.597 -6.338 5.450 1.00 94.88 137 VAL A C 1
ATOM 1116 O O . VAL A 1 137 ? 8.510 -6.891 4.353 1.00 94.88 137 VAL A O 1
ATOM 1119 N N . ARG A 1 138 ? 8.131 -6.903 6.571 1.00 96.69 138 ARG A N 1
ATOM 1120 C CA . ARG A 1 138 ? 7.411 -8.184 6.573 1.00 96.69 138 ARG A CA 1
ATOM 1121 C C . ARG A 1 138 ? 6.113 -8.100 5.780 1.00 96.69 138 ARG A C 1
ATOM 1123 O O . ARG A 1 138 ? 5.905 -8.956 4.927 1.00 96.69 138 ARG A O 1
ATOM 1130 N N . LEU A 1 139 ? 5.319 -7.049 5.982 1.00 97.38 139 LEU A N 1
ATOM 1131 C CA . LEU A 1 139 ? 4.079 -6.812 5.238 1.00 97.38 139 LEU A CA 1
ATOM 1132 C C . LEU A 1 139 ? 4.341 -6.731 3.734 1.00 97.38 139 LEU A C 1
ATOM 1134 O O . LEU A 1 139 ? 3.729 -7.454 2.956 1.00 97.38 139 LEU A O 1
ATOM 1138 N N . LEU A 1 140 ? 5.308 -5.915 3.309 1.00 96.56 140 LEU A N 1
ATOM 1139 C CA . LEU A 1 140 ? 5.655 -5.770 1.893 1.00 96.56 140 LEU A CA 1
ATOM 1140 C C . LEU A 1 140 ? 6.183 -7.070 1.271 1.00 96.56 140 LEU A C 1
ATOM 1142 O O . LEU A 1 140 ? 5.958 -7.324 0.088 1.00 96.56 140 LEU A O 1
ATOM 1146 N N . ARG A 1 141 ? 6.899 -7.890 2.050 1.00 95.25 141 ARG A N 1
ATOM 1147 C CA . ARG A 1 141 ? 7.410 -9.189 1.598 1.00 95.25 141 ARG A CA 1
ATOM 1148 C C . ARG A 1 141 ? 6.318 -10.245 1.519 1.00 95.25 141 ARG A C 1
ATOM 1150 O O . ARG A 1 141 ? 6.360 -11.042 0.586 1.00 95.25 141 ARG A O 1
ATOM 1157 N N . ALA A 1 142 ? 5.405 -10.295 2.482 1.00 96.88 142 ALA A N 1
ATOM 1158 C CA . ALA A 1 142 ? 4.314 -11.262 2.498 1.00 96.88 142 ALA A CA 1
ATOM 1159 C C . ALA A 1 142 ? 3.253 -10.916 1.447 1.00 96.88 142 ALA A C 1
ATOM 1161 O O . ALA A 1 142 ? 2.812 -11.800 0.725 1.00 96.88 1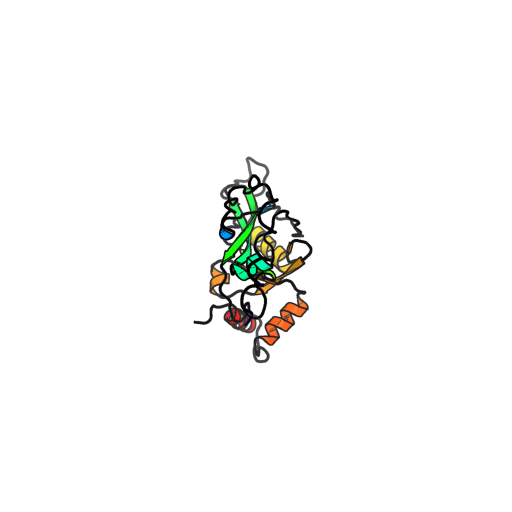42 ALA A O 1
ATOM 1162 N N . GLY A 1 143 ? 2.933 -9.629 1.301 1.00 97.44 143 GLY A N 1
ATOM 1163 C CA . GLY A 1 143 ? 1.764 -9.172 0.561 1.00 97.44 143 GLY A CA 1
ATOM 1164 C C . GLY A 1 143 ? 0.543 -9.032 1.470 1.00 97.44 143 GLY A C 1
ATOM 1165 O O . GLY A 1 143 ? 0.624 -9.208 2.687 1.00 97.44 143 GLY A O 1
ATOM 1166 N N . VAL A 1 144 ? -0.589 -8.684 0.867 1.00 98.00 144 VAL A N 1
ATOM 1167 C CA . VAL A 1 144 ? -1.894 -8.596 1.534 1.00 98.00 144 VAL A CA 1
ATOM 1168 C C . VAL A 1 144 ? -2.895 -9.396 0.718 1.00 98.00 144 VAL A C 1
ATOM 1170 O O . VAL A 1 144 ? -2.942 -9.240 -0.496 1.00 98.00 144 VAL A O 1
ATOM 1173 N N . THR A 1 145 ? -3.701 -10.228 1.369 1.00 98.12 145 THR A N 1
ATOM 1174 C CA . THR A 1 145 ? -4.845 -10.898 0.743 1.00 98.12 145 THR A CA 1
ATOM 1175 C C . THR A 1 145 ? -6.132 -10.189 1.150 1.00 98.12 145 THR A C 1
ATOM 1177 O O . THR A 1 145 ? -6.357 -9.964 2.339 1.00 98.12 145 THR A O 1
ATOM 1180 N N . LEU A 1 146 ? -6.961 -9.812 0.180 1.00 97.00 146 LEU A N 1
ATOM 1181 C CA . LEU A 1 146 ? -8.239 -9.140 0.407 1.00 97.00 146 LEU A CA 1
ATOM 1182 C C . LEU A 1 146 ? -9.305 -9.762 -0.499 1.00 97.00 146 LEU A C 1
ATOM 1184 O O . LEU A 1 146 ? -9.143 -9.715 -1.713 1.00 97.00 146 LEU A O 1
ATOM 1188 N N . GLN A 1 147 ? -10.390 -10.293 0.076 1.00 94.88 147 GLN A N 1
ATOM 1189 C CA . GLN A 1 147 ? -11.432 -11.040 -0.656 1.00 94.88 147 GLN A CA 1
ATOM 1190 C C . GLN A 1 147 ? -10.857 -12.221 -1.459 1.00 94.88 147 GLN A C 1
ATOM 1192 O O . GLN A 1 147 ? -11.155 -12.385 -2.639 1.00 94.88 147 GLN A O 1
ATOM 1197 N N . GLY A 1 148 ? -9.948 -12.988 -0.855 1.00 94.69 148 GLY A N 1
ATOM 1198 C CA . GLY A 1 148 ? -9.204 -14.064 -1.526 1.00 94.69 148 GLY A CA 1
ATOM 1199 C C . GLY A 1 148 ? -8.126 -13.627 -2.533 1.00 94.69 148 GLY A C 1
ATOM 1200 O O . GLY A 1 148 ? -7.263 -14.437 -2.871 1.00 94.69 148 GLY A O 1
ATOM 1201 N N . GLU A 1 149 ? -8.099 -12.363 -2.960 1.00 95.81 149 GLU A N 1
ATOM 1202 C CA . GLU A 1 149 ? -7.139 -11.868 -3.950 1.00 95.81 149 GLU A CA 1
ATOM 1203 C C . GLU A 1 149 ? -5.820 -11.426 -3.309 1.00 95.81 149 GLU A C 1
ATOM 1205 O O . GLU A 1 149 ? -5.802 -10.682 -2.326 1.00 95.81 149 GLU A O 1
ATOM 1210 N N . SER A 1 150 ? -4.692 -11.882 -3.866 1.00 97.00 150 SER A N 1
ATOM 1211 C CA . SER A 1 150 ? -3.352 -11.665 -3.300 1.00 97.00 150 SER A CA 1
ATOM 1212 C C . SER A 1 150 ? -2.617 -10.508 -3.972 1.00 97.00 150 SER A C 1
ATOM 1214 O O . SER A 1 150 ? -2.208 -10.587 -5.131 1.00 97.00 150 SER A O 1
ATOM 1216 N N . TYR A 1 151 ? -2.360 -9.458 -3.199 1.00 98.25 151 TYR A N 1
ATOM 1217 C CA . TYR A 1 151 ? -1.671 -8.252 -3.627 1.00 98.25 151 TYR A CA 1
ATOM 1218 C C . TYR A 1 151 ? -0.217 -8.257 -3.154 1.00 98.25 151 TYR A C 1
ATOM 1220 O O . TYR A 1 151 ? 0.073 -8.425 -1.967 1.00 98.25 151 TYR A O 1
ATOM 1228 N N . HIS A 1 152 ? 0.713 -7.990 -4.067 1.00 98.12 152 HIS A N 1
ATOM 1229 C CA . HIS A 1 152 ? 2.148 -7.930 -3.777 1.00 98.12 152 HIS A CA 1
ATOM 1230 C C . HIS A 1 152 ? 2.752 -6.592 -4.187 1.00 98.12 152 HIS A C 1
ATOM 1232 O O . HIS A 1 152 ? 2.208 -5.892 -5.035 1.00 98.12 152 HIS A O 1
ATOM 1238 N N . PHE A 1 153 ? 3.888 -6.226 -3.585 1.00 96.31 153 PHE A N 1
ATOM 1239 C CA . PHE A 1 153 ? 4.578 -4.974 -3.896 1.00 96.31 153 PHE A CA 1
ATOM 1240 C C . PHE A 1 153 ? 4.868 -4.844 -5.397 1.00 96.31 153 PHE A C 1
ATOM 1242 O O . PHE A 1 153 ? 5.568 -5.675 -5.973 1.00 96.31 153 PHE A O 1
ATOM 1249 N N . TYR A 1 154 ? 4.358 -3.769 -5.996 1.00 94.81 154 TYR A N 1
ATOM 1250 C CA . TYR A 1 154 ? 4.493 -3.477 -7.420 1.00 94.81 154 TYR A CA 1
ATOM 1251 C C . TYR A 1 154 ? 5.510 -2.361 -7.670 1.00 94.81 154 TYR A C 1
ATOM 1253 O O . TYR A 1 154 ? 6.400 -2.486 -8.511 1.00 94.81 154 TYR A O 1
ATOM 1261 N N . GLY A 1 155 ? 5.431 -1.277 -6.898 1.00 92.19 155 GLY A N 1
ATOM 1262 C CA . GLY A 1 155 ? 6.404 -0.199 -6.989 1.00 92.19 155 GLY A CA 1
ATOM 1263 C C . GLY A 1 155 ? 5.942 1.105 -6.363 1.00 92.19 155 GLY A C 1
ATOM 1264 O O . GLY A 1 155 ? 4.862 1.212 -5.785 1.00 92.19 155 GLY A O 1
ATOM 1265 N N . HIS A 1 156 ? 6.798 2.116 -6.456 1.00 93.19 156 HIS A N 1
ATOM 1266 C CA . HIS A 1 156 ? 6.509 3.464 -5.987 1.00 93.19 156 HIS A CA 1
ATOM 1267 C C . HIS A 1 156 ? 7.309 4.487 -6.800 1.00 93.19 156 HIS A C 1
ATOM 1269 O O . HIS A 1 156 ? 8.404 4.203 -7.290 1.00 93.19 156 HIS A O 1
ATOM 1275 N N . SER A 1 157 ? 6.807 5.712 -6.889 1.00 89.50 157 SER A N 1
ATOM 1276 C CA . SER A 1 157 ? 7.557 6.866 -7.378 1.00 89.50 157 SER A CA 1
ATOM 1277 C C . SER A 1 157 ? 8.419 7.496 -6.274 1.00 89.50 157 SER A C 1
ATOM 1279 O O . SER A 1 157 ? 8.391 7.090 -5.109 1.00 89.50 157 SER A O 1
ATOM 1281 N N . ASN A 1 158 ? 9.195 8.529 -6.619 1.00 87.19 158 ASN A N 1
ATOM 1282 C CA . ASN A 1 158 ? 9.945 9.301 -5.621 1.00 87.19 158 ASN A CA 1
ATOM 1283 C C . ASN A 1 158 ? 9.027 10.096 -4.680 1.00 87.19 158 ASN A C 1
ATOM 1285 O O . ASN A 1 158 ? 9.354 10.251 -3.504 1.00 87.19 158 ASN A O 1
ATOM 1289 N N . SER A 1 159 ? 7.905 10.631 -5.180 1.00 87.38 159 SER A N 1
ATOM 1290 C CA . SER A 1 159 ? 6.939 11.340 -4.331 1.00 87.38 159 SER A CA 1
ATOM 1291 C C . SER A 1 159 ? 6.254 10.371 -3.373 1.00 87.38 159 SER A C 1
ATOM 1293 O O . SER A 1 159 ? 6.138 10.681 -2.192 1.00 87.38 159 SER A O 1
ATOM 1295 N N . GLN A 1 160 ? 5.915 9.173 -3.850 1.00 91.25 160 GLN A N 1
ATOM 1296 C CA . GLN A 1 160 ? 5.344 8.111 -3.027 1.00 91.25 160 GLN A CA 1
ATOM 1297 C C . GLN A 1 160 ? 6.315 7.624 -1.947 1.00 91.25 160 GLN A C 1
ATOM 1299 O O . GLN A 1 160 ? 5.923 7.483 -0.793 1.00 91.25 160 GLN A O 1
ATOM 1304 N N . LEU A 1 161 ? 7.607 7.478 -2.264 1.00 89.38 161 LEU A N 1
ATOM 1305 C CA . LEU A 1 161 ? 8.617 7.145 -1.255 1.00 89.38 161 LEU A CA 1
ATOM 1306 C C . LEU A 1 161 ? 8.676 8.198 -0.135 1.00 89.38 161 LEU A C 1
ATOM 1308 O O . LEU A 1 161 ? 8.722 7.844 1.042 1.00 89.38 161 LEU A O 1
ATOM 1312 N N . LYS A 1 162 ? 8.630 9.492 -0.489 1.00 89.00 162 LYS A N 1
ATOM 1313 C CA . LYS A 1 162 ? 8.618 10.601 0.482 1.00 89.00 162 LYS A CA 1
ATOM 1314 C C . LYS A 1 162 ? 7.350 10.613 1.334 1.00 89.00 162 LYS A C 1
ATOM 1316 O O . LYS A 1 162 ? 7.439 10.837 2.537 1.00 89.00 162 LYS A O 1
ATOM 1321 N N . SER A 1 163 ? 6.189 10.353 0.732 1.00 91.38 163 SER A N 1
ATOM 1322 C CA . SER A 1 163 ? 4.915 10.248 1.453 1.00 91.38 163 SER A CA 1
ATOM 1323 C C . SER A 1 163 ? 4.721 8.899 2.148 1.00 91.38 163 SER A C 1
ATOM 1325 O O . SER A 1 163 ? 3.703 8.699 2.803 1.00 91.38 163 SER A O 1
ATOM 1327 N N . ARG A 1 164 ? 5.697 7.984 2.047 1.00 94.38 164 ARG A N 1
ATOM 1328 C CA . ARG A 1 164 ? 5.649 6.621 2.593 1.00 94.38 164 ARG A CA 1
ATOM 1329 C C . ARG A 1 164 ? 4.436 5.826 2.099 1.00 94.38 164 ARG A C 1
ATOM 1331 O O . ARG A 1 164 ? 3.739 5.174 2.878 1.00 94.38 164 ARG A O 1
ATOM 1338 N N . THR A 1 165 ? 4.216 5.886 0.792 1.00 95.44 165 THR A N 1
ATOM 1339 C CA . THR A 1 165 ? 3.185 5.141 0.071 1.00 95.44 165 THR A CA 1
ATOM 1340 C C . THR A 1 165 ? 3.803 4.277 -1.028 1.00 95.44 165 THR A C 1
ATOM 1342 O O . THR A 1 165 ? 4.913 4.542 -1.492 1.00 95.44 165 THR A O 1
ATOM 1345 N N . CYS A 1 166 ? 3.103 3.225 -1.442 1.00 95.81 166 CYS A N 1
ATOM 1346 C CA . CYS A 1 166 ? 3.474 2.409 -2.598 1.00 95.81 166 CYS A CA 1
ATOM 1347 C C . CYS A 1 166 ? 2.253 1.704 -3.193 1.00 95.81 166 CYS A C 1
ATOM 1349 O O . CYS A 1 166 ? 1.210 1.616 -2.547 1.00 95.81 166 CYS A O 1
ATOM 1351 N N . PHE A 1 167 ? 2.394 1.201 -4.417 1.00 96.00 167 PHE A N 1
ATOM 1352 C CA . PHE A 1 167 ? 1.405 0.344 -5.053 1.00 96.00 167 PHE A CA 1
ATOM 1353 C C . PHE A 1 167 ? 1.714 -1.128 -4.816 1.00 96.00 167 PHE A C 1
ATOM 1355 O O . PHE A 1 167 ? 2.863 -1.574 -4.889 1.00 96.00 167 PHE A O 1
ATOM 1362 N N . MET A 1 168 ? 0.644 -1.874 -4.599 1.00 97.50 168 MET A N 1
ATOM 1363 C CA . MET A 1 168 ? 0.575 -3.320 -4.617 1.00 97.50 168 MET A CA 1
ATOM 1364 C C . MET A 1 168 ? -0.351 -3.742 -5.762 1.00 97.50 168 MET A C 1
ATOM 1366 O O . MET A 1 168 ? -1.265 -2.995 -6.115 1.00 97.50 168 MET A O 1
ATOM 1370 N N . PHE A 1 169 ? -0.105 -4.909 -6.347 1.00 97.44 169 PHE A N 1
ATOM 1371 C CA . PHE A 1 169 ? -0.836 -5.406 -7.509 1.00 97.44 169 PHE A CA 1
ATOM 1372 C C . PHE A 1 169 ? -1.267 -6.858 -7.317 1.00 97.44 169 PHE A C 1
ATOM 1374 O O . PHE A 1 169 ? -0.534 -7.649 -6.718 1.00 97.44 169 PHE A O 1
ATOM 1381 N N . GLU A 1 170 ? -2.453 -7.175 -7.826 1.00 97.38 170 GLU A N 1
ATOM 1382 C CA . GLU A 1 170 ? -3.089 -8.493 -7.792 1.00 97.38 170 GLU A CA 1
ATOM 1383 C C . GLU A 1 170 ? -2.435 -9.464 -8.787 1.00 97.38 170 GLU A C 1
ATOM 1385 O O . GLU A 1 170 ? -2.952 -9.741 -9.867 1.00 97.38 170 GLU A O 1
ATOM 1390 N N . ALA A 1 171 ? -1.232 -9.930 -8.461 1.00 95.81 171 ALA A N 1
ATOM 1391 C CA . ALA A 1 171 ? -0.530 -10.963 -9.216 1.00 95.81 171 ALA A CA 1
ATOM 1392 C C . ALA A 1 171 ? 0.568 -11.607 -8.366 1.00 95.81 171 ALA A C 1
ATOM 1394 O O . ALA A 1 171 ? 0.926 -11.115 -7.292 1.00 95.81 171 ALA A O 1
ATOM 1395 N N . SER A 1 172 ? 1.154 -12.693 -8.872 1.00 94.88 172 SER A N 1
ATOM 1396 C CA . SER A 1 172 ? 2.352 -13.286 -8.279 1.00 94.88 172 SER A CA 1
ATOM 1397 C C . SER A 1 172 ? 3.549 -12.322 -8.349 1.00 94.88 172 SER A C 1
ATOM 1399 O O . SER A 1 172 ? 3.635 -11.454 -9.222 1.00 94.88 172 SER A O 1
ATOM 1401 N N . LYS A 1 173 ? 4.525 -12.492 -7.448 1.00 93.44 173 LYS A N 1
ATOM 1402 C CA . LYS A 1 173 ? 5.768 -11.694 -7.454 1.00 93.44 173 LYS A CA 1
ATOM 1403 C C . LYS A 1 173 ? 6.554 -11.848 -8.759 1.00 93.44 173 LYS A C 1
ATOM 1405 O O . LYS A 1 173 ? 7.142 -10.877 -9.236 1.00 93.44 173 LYS A O 1
ATOM 1410 N N . ASP A 1 174 ? 6.543 -13.047 -9.335 1.00 93.38 174 ASP A N 1
ATOM 1411 C CA . ASP A 1 174 ? 7.248 -13.346 -10.581 1.00 93.38 174 ASP A CA 1
ATOM 1412 C C . ASP A 1 174 ? 6.598 -12.633 -11.767 1.00 93.38 174 ASP A C 1
ATOM 1414 O O . ASP A 1 174 ? 7.293 -12.052 -12.602 1.00 93.38 174 ASP A O 1
ATOM 1418 N N . ASP A 1 175 ? 5.266 -12.614 -11.821 1.00 94.44 175 ASP A N 1
ATOM 1419 C CA . ASP A 1 175 ? 4.541 -11.932 -12.891 1.00 94.44 175 ASP A CA 1
ATOM 1420 C C . ASP A 1 175 ? 4.638 -10.413 -12.758 1.00 94.44 175 ASP A C 1
ATOM 1422 O O . ASP A 1 175 ? 4.833 -9.730 -13.762 1.00 94.44 175 ASP A O 1
ATOM 1426 N N . ILE A 1 176 ? 4.637 -9.884 -11.530 1.00 93.19 176 ILE A N 1
ATOM 1427 C CA . ILE A 1 176 ? 4.964 -8.476 -11.269 1.00 93.19 176 ILE A CA 1
ATOM 1428 C C . ILE A 1 176 ? 6.363 -8.136 -11.788 1.00 93.19 176 ILE A C 1
ATOM 1430 O O . ILE A 1 176 ? 6.531 -7.117 -12.457 1.00 93.19 176 ILE A O 1
ATOM 1434 N N . SER A 1 177 ? 7.369 -8.975 -11.525 1.00 89.56 177 SER A N 1
ATOM 1435 C CA . SER A 1 177 ? 8.728 -8.736 -12.023 1.00 89.56 177 SER A CA 1
ATOM 1436 C C . SER A 1 177 ? 8.763 -8.662 -13.553 1.00 89.56 177 SER A C 1
ATOM 1438 O O . SER A 1 177 ? 9.316 -7.711 -14.105 1.00 89.56 177 SER A O 1
ATOM 1440 N N . LYS A 1 178 ? 8.116 -9.610 -14.246 1.00 90.88 178 LYS A N 1
ATOM 1441 C CA . LYS A 1 178 ? 8.009 -9.615 -15.718 1.00 90.88 178 LYS A CA 1
ATOM 1442 C C . LYS A 1 178 ? 7.256 -8.393 -16.244 1.00 90.88 178 LYS A C 1
ATOM 1444 O O . LYS A 1 178 ? 7.680 -7.786 -17.224 1.00 90.88 178 LYS A O 1
ATOM 1449 N N . MET A 1 179 ? 6.161 -8.011 -15.589 1.00 89.88 179 MET A N 1
ATOM 1450 C CA . MET A 1 179 ? 5.369 -6.835 -15.944 1.00 89.88 179 MET A CA 1
ATOM 1451 C C . MET A 1 179 ? 6.206 -5.563 -15.826 1.00 89.88 179 MET A C 1
ATOM 1453 O O . MET A 1 179 ? 6.304 -4.809 -16.790 1.00 89.88 179 MET A O 1
ATOM 1457 N N . VAL A 1 180 ? 6.885 -5.356 -14.695 1.00 87.31 180 VAL A N 1
ATOM 1458 C CA . VAL A 1 180 ? 7.774 -4.205 -14.499 1.00 87.31 180 VAL A CA 1
ATOM 1459 C C . VAL A 1 180 ? 8.875 -4.181 -15.556 1.00 87.31 180 VAL A C 1
ATOM 1461 O O . VAL A 1 180 ? 9.139 -3.122 -16.118 1.00 87.31 180 VAL A O 1
ATOM 1464 N N . GLU A 1 181 ? 9.484 -5.327 -15.872 1.00 86.38 181 GLU A N 1
ATOM 1465 C CA . GLU A 1 181 ? 10.510 -5.445 -16.915 1.00 86.38 181 GLU A CA 1
ATOM 1466 C C . GLU A 1 181 ? 9.978 -5.187 -18.329 1.00 86.38 181 GLU A C 1
ATOM 1468 O O . GLU A 1 181 ? 10.708 -4.656 -19.160 1.00 86.38 181 GLU A O 1
ATOM 1473 N N . SER A 1 182 ? 8.702 -5.466 -18.597 1.00 86.06 182 SER A N 1
ATOM 1474 C CA . SER A 1 182 ? 8.070 -5.154 -19.885 1.00 86.06 182 SER A CA 1
ATOM 1475 C C . SER A 1 182 ? 7.868 -3.649 -20.117 1.00 86.06 182 SER A C 1
ATOM 1477 O O . SER A 1 182 ? 7.801 -3.200 -21.260 1.00 86.06 182 SER A O 1
ATOM 1479 N N . LEU A 1 183 ? 7.825 -2.845 -19.048 1.00 84.12 183 LEU A N 1
ATOM 1480 C CA . LEU A 1 183 ? 7.576 -1.400 -19.118 1.00 84.12 183 LEU A CA 1
ATOM 1481 C C . LEU A 1 183 ? 8.827 -0.572 -19.463 1.00 84.12 183 LEU A C 1
ATOM 1483 O O . LEU A 1 183 ? 8.746 0.654 -19.594 1.00 84.12 183 LEU A O 1
ATOM 1487 N N . GLY A 1 184 ? 9.997 -1.199 -19.608 1.00 82.12 184 GLY A N 1
ATOM 1488 C CA . GLY A 1 184 ? 11.200 -0.502 -20.051 1.00 82.12 184 GLY A CA 1
ATOM 1489 C C . GLY A 1 184 ? 12.438 -1.383 -20.172 1.00 82.12 184 GLY A C 1
ATOM 1490 O O . GLY A 1 184 ? 12.544 -2.443 -19.574 1.00 82.12 184 GLY A O 1
ATOM 1491 N N . ASP A 1 185 ? 13.433 -0.905 -20.916 1.00 80.75 185 ASP A N 1
ATOM 1492 C CA . ASP A 1 185 ? 14.725 -1.587 -21.011 1.00 80.75 185 ASP A CA 1
ATOM 1493 C C . ASP A 1 185 ? 15.595 -1.291 -19.773 1.00 80.75 185 ASP A C 1
ATOM 1495 O O . ASP A 1 185 ? 16.118 -0.182 -19.594 1.00 80.75 185 ASP A O 1
ATOM 1499 N N . PHE A 1 186 ? 15.761 -2.299 -18.911 1.00 81.69 186 PHE A N 1
ATOM 1500 C CA . PHE A 1 186 ? 16.626 -2.244 -17.726 1.00 81.69 186 PHE A CA 1
ATOM 1501 C C . PHE A 1 186 ? 17.952 -2.991 -17.896 1.00 81.69 186 PHE A C 1
ATOM 1503 O O . PHE A 1 186 ? 18.767 -2.988 -16.970 1.00 81.69 186 PHE A O 1
ATOM 1510 N N . THR A 1 187 ? 18.204 -3.600 -19.057 1.00 76.38 187 THR A N 1
ATOM 1511 C CA . THR A 1 187 ? 19.359 -4.489 -19.288 1.00 76.38 187 THR A CA 1
ATOM 1512 C C . THR A 1 187 ? 20.703 -3.782 -19.091 1.00 76.38 187 THR A C 1
ATOM 1514 O O . THR A 1 187 ? 21.686 -4.382 -18.665 1.00 76.38 187 THR A O 1
ATOM 1517 N N . LYS A 1 188 ? 20.741 -2.465 -19.321 1.00 77.56 188 LYS A N 1
ATOM 1518 C CA . LYS A 1 188 ? 21.945 -1.628 -19.198 1.00 77.56 188 LYS A CA 1
ATOM 1519 C C . LYS A 1 188 ? 22.206 -1.120 -17.770 1.00 77.56 188 LYS A C 1
ATOM 1521 O O . LYS A 1 188 ? 23.177 -0.392 -17.541 1.00 77.56 188 LYS A O 1
ATOM 1526 N N . MET A 1 189 ? 21.357 -1.456 -16.793 1.00 83.12 189 MET A N 1
ATOM 1527 C CA . MET A 1 189 ? 21.472 -0.957 -15.416 1.00 83.12 189 MET A CA 1
ATOM 1528 C C . MET A 1 189 ? 22.323 -1.874 -14.540 1.00 83.12 189 MET A C 1
ATOM 1530 O O . MET A 1 189 ? 21.891 -2.936 -14.115 1.00 83.12 189 MET A O 1
ATOM 1534 N N . LYS A 1 190 ? 23.528 -1.411 -14.196 1.00 80.88 190 LYS A N 1
ATOM 1535 C CA . LYS A 1 190 ? 24.526 -2.204 -13.453 1.00 80.88 190 LYS A CA 1
ATOM 1536 C C . LYS A 1 190 ? 24.244 -2.390 -11.957 1.00 80.88 190 LYS A C 1
ATOM 1538 O O . LYS A 1 190 ? 24.919 -3.188 -11.320 1.00 80.88 190 LYS A O 1
ATOM 1543 N N . THR A 1 191 ? 23.329 -1.620 -11.362 1.00 86.00 191 THR A N 1
ATOM 1544 C CA . THR A 1 191 ? 23.052 -1.697 -9.918 1.00 86.00 191 THR A CA 1
ATOM 1545 C C . THR A 1 191 ? 21.558 -1.699 -9.630 1.00 86.00 191 THR A C 1
ATOM 1547 O O . THR A 1 191 ? 20.783 -1.021 -10.311 1.00 86.00 191 THR A O 1
ATOM 1550 N N . VAL A 1 192 ? 21.169 -2.403 -8.562 1.00 82.94 192 VAL A N 1
ATOM 1551 C CA . VAL A 1 192 ? 19.781 -2.462 -8.071 1.00 82.94 192 VAL A CA 1
ATOM 1552 C C . VAL A 1 192 ? 19.236 -1.060 -7.799 1.00 82.94 192 VAL A C 1
ATOM 1554 O O . VAL A 1 192 ? 18.142 -0.731 -8.242 1.00 82.94 192 VAL A O 1
ATOM 1557 N N . ALA A 1 193 ? 20.030 -0.190 -7.167 1.00 81.69 193 ALA A N 1
ATOM 1558 C CA . ALA A 1 193 ? 19.627 1.186 -6.876 1.00 81.69 193 ALA A CA 1
ATOM 1559 C C . ALA A 1 193 ? 19.321 2.002 -8.147 1.00 81.69 193 ALA A C 1
ATOM 1561 O O . ALA A 1 193 ? 18.352 2.762 -8.182 1.00 81.69 193 ALA A O 1
ATOM 1562 N N . LYS A 1 194 ? 20.113 1.834 -9.218 1.00 84.94 194 LYS A N 1
ATOM 1563 C CA . LYS A 1 194 ? 19.853 2.500 -10.505 1.00 84.94 194 LYS A CA 1
ATOM 1564 C C . LYS A 1 194 ? 18.585 1.955 -11.163 1.00 84.94 194 LYS A C 1
ATOM 1566 O O . LYS A 1 194 ? 17.763 2.756 -11.608 1.00 84.94 194 LYS A O 1
ATOM 1571 N N . LYS A 1 195 ? 18.405 0.626 -11.165 1.00 85.06 195 LYS A N 1
ATOM 1572 C CA . LYS A 1 195 ? 17.199 -0.036 -11.694 1.00 85.06 195 LYS A CA 1
ATOM 1573 C C . LYS A 1 195 ? 15.946 0.450 -10.961 1.00 85.06 195 LYS A C 1
ATOM 1575 O O . LYS A 1 195 ? 15.038 0.964 -11.606 1.00 85.06 195 LYS A O 1
ATOM 1580 N N . ALA A 1 196 ? 15.946 0.417 -9.628 1.00 83.88 196 ALA A N 1
ATOM 1581 C CA . ALA A 1 196 ? 14.841 0.896 -8.795 1.00 83.88 196 ALA A CA 1
ATOM 1582 C C . ALA A 1 196 ? 14.495 2.368 -9.071 1.00 83.88 196 ALA A C 1
ATOM 1584 O O . ALA A 1 196 ? 13.329 2.705 -9.267 1.00 83.88 196 ALA A O 1
ATOM 1585 N N . LYS A 1 197 ? 15.506 3.245 -9.185 1.00 84.75 197 LYS A N 1
ATOM 1586 C CA . LYS A 1 197 ? 15.290 4.658 -9.537 1.00 84.75 197 LYS A CA 1
ATOM 1587 C C . LYS A 1 197 ? 14.599 4.818 -10.895 1.00 84.75 197 LYS A C 1
ATOM 1589 O O . LYS A 1 197 ? 13.756 5.699 -11.038 1.00 84.75 197 LYS A O 1
ATOM 1594 N N . ARG A 1 198 ? 14.955 4.004 -11.896 1.00 85.94 198 ARG A N 1
ATOM 1595 C CA . ARG A 1 198 ? 14.326 4.056 -13.225 1.00 85.94 198 ARG A CA 1
ATOM 1596 C C . ARG A 1 198 ? 12.900 3.527 -13.199 1.00 85.94 198 ARG A C 1
ATOM 1598 O O . ARG A 1 198 ? 12.035 4.175 -13.776 1.00 85.94 198 ARG A O 1
ATOM 1605 N N . ILE A 1 199 ? 12.667 2.408 -12.515 1.00 86.56 199 ILE A N 1
ATOM 1606 C CA . ILE A 1 199 ? 11.328 1.841 -12.312 1.00 86.56 199 ILE A CA 1
ATOM 1607 C C . ILE A 1 199 ? 10.422 2.885 -11.655 1.00 86.56 199 ILE A C 1
ATOM 1609 O O . ILE A 1 199 ? 9.326 3.130 -12.143 1.00 86.56 199 ILE A O 1
ATOM 1613 N N . GLY A 1 200 ? 10.910 3.600 -10.637 1.00 85.19 200 GLY A N 1
ATOM 1614 C CA . GLY A 1 200 ? 10.134 4.645 -9.968 1.00 85.19 200 GLY A CA 1
ATOM 1615 C C . GLY A 1 200 ? 9.669 5.792 -10.878 1.00 85.19 200 GLY A C 1
ATOM 1616 O O . GLY A 1 200 ? 8.683 6.450 -10.563 1.00 85.19 200 GLY A O 1
ATOM 1617 N N . LEU A 1 201 ? 10.309 6.019 -12.034 1.00 87.00 201 LEU A N 1
ATOM 1618 C CA . LEU A 1 201 ? 9.840 7.006 -13.020 1.00 87.00 201 LEU A CA 1
ATOM 1619 C C . LEU A 1 201 ? 8.607 6.542 -13.808 1.00 87.00 201 LEU A C 1
ATOM 1621 O O . LEU A 1 201 ? 7.948 7.369 -14.440 1.00 87.00 201 LEU A O 1
ATOM 1625 N N . LEU A 1 202 ? 8.303 5.243 -13.815 1.00 86.25 202 LEU A N 1
ATOM 1626 C CA . LEU A 1 202 ? 7.089 4.702 -14.432 1.00 86.25 202 LEU A CA 1
ATOM 1627 C C . LEU A 1 202 ? 5.840 5.043 -13.603 1.00 86.25 202 LEU A C 1
ATOM 1629 O O . LEU A 1 202 ? 4.759 5.206 -14.162 1.00 86.25 202 LEU A O 1
ATOM 1633 N N . PHE A 1 203 ? 6.027 5.200 -12.290 1.00 85.00 203 PHE A N 1
ATOM 1634 C CA . PHE A 1 203 ? 4.995 5.509 -11.295 1.00 85.00 203 PHE A CA 1
ATOM 1635 C C . PHE A 1 203 ? 4.795 7.006 -11.050 1.00 85.00 203 PHE A C 1
ATOM 1637 O O . PHE A 1 203 ? 3.914 7.407 -10.293 1.00 85.00 203 PHE A O 1
ATOM 1644 N N . SER A 1 204 ? 5.636 7.854 -11.635 1.00 82.69 204 SER A N 1
ATOM 1645 C CA . SER A 1 204 ? 5.384 9.290 -11.637 1.00 82.69 204 SER A CA 1
ATOM 1646 C C . SER A 1 204 ? 4.245 9.601 -12.607 1.00 82.69 204 SER A C 1
ATOM 1648 O O . SER A 1 204 ? 4.170 8.995 -13.679 1.00 82.69 204 SER A O 1
ATOM 1650 N N . ALA A 1 205 ? 3.399 10.572 -12.256 1.00 67.06 205 ALA A N 1
ATOM 1651 C CA . ALA A 1 205 ? 2.489 11.177 -13.222 1.00 67.06 205 ALA A CA 1
ATOM 1652 C C . ALA A 1 205 ? 3.302 11.646 -14.439 1.00 67.06 205 ALA A C 1
ATOM 1654 O O . ALA A 1 205 ? 4.392 12.212 -14.282 1.00 67.06 205 ALA A O 1
ATOM 1655 N N . ALA A 1 206 ? 2.817 11.336 -15.640 1.00 55.81 206 ALA A N 1
ATOM 1656 C CA . ALA A 1 206 ? 3.375 11.923 -16.844 1.00 55.81 206 ALA A CA 1
ATOM 1657 C C . ALA A 1 206 ? 3.021 13.415 -16.806 1.00 55.81 206 ALA A C 1
ATOM 1659 O O . ALA A 1 206 ? 1.845 13.753 -16.705 1.00 55.81 206 ALA A O 1
ATOM 1660 N N . GLY A 1 207 ? 4.044 14.271 -16.769 1.00 41.09 207 GLY A N 1
ATOM 1661 C CA . GLY A 1 207 ? 3.866 15.706 -16.991 1.00 41.09 207 GLY A CA 1
ATOM 1662 C C . GLY A 1 207 ? 3.530 15.998 -18.442 1.00 41.09 207 GLY A C 1
ATOM 1663 O O . GLY A 1 207 ? 3.889 15.156 -19.300 1.00 41.09 207 GLY A O 1
#